Protein AF-A0AAD9CVK7-F1 (afdb_monomer_lite)

InterPro domains:
  IPR013252 Kinetochore-Ndc80 subunit Spc24 [PF08286] (128-248)
  IPR013252 Kinetochore-Ndc80 subunit Spc24 [PTHR22142] (43-250)

pLDDT: mean 79.33, std 17.96, range [40.06, 98.12]

Secondary structure (DSSP, 8-state):
-------------------------------------------HHHHHHHHHHHHHHTTT--HHHHHHHHHHHHHHHHHHHHHHHHHHHHHHHHHHHHHHHHHHHHHHHSPPTTSPPHHHHHHHHHHHHHHHHHHHHHHHHHHHHHHHHHHHHHHHHHHHHHHHHS-TTSS-GGGHHHHHHHHHHHTTEEEE--SSTTS--EEEEE------HHHHT-TT------EEEEE--TTS-HHHHHHHHHHHHH-

Foldseek 3Di:
DDDDDDPPPDPPPPPPPPPPPPPPVPVPDPPPPPPPVPPPVQDPVNVVVVVVVCVVCVVVDDVVVVVVVVVVVVVVVVVVVVVVVVVVVVVVVVVVVVVVVVVVVVVVPPDPPPDDDPVVVVVVVVVVVVVVVVVVVVVVVVVVVVVVVVVVVVVVVVVVVVVVPPPPDPDPVPVPVVVVVVVCVVLQWDWDPDPDPPAATKIWGFAPDDCDPVNVPDPPPPPPRPIDIDGPDPPDDPVVSVVVNVVVNHD

Organism: Papiliotrema laurentii (NCBI:txid5418)

Structure (mmCIF, N/CA/C/O backbone):
data_AF-A0AAD9CVK7-F1
#
_entry.id   AF-A0AAD9CVK7-F1
#
loop_
_atom_site.group_PDB
_atom_site.id
_atom_site.type_symbol
_atom_site.label_atom_id
_atom_site.label_alt_id
_atom_site.label_comp_id
_atom_site.label_asym_id
_atom_site.label_entity_id
_atom_site.label_seq_id
_atom_site.pdbx_PDB_ins_code
_atom_site.Cartn_x
_atom_site.Cartn_y
_atom_site.Cartn_z
_atom_site.occupancy
_atom_site.B_iso_or_equiv
_atom_site.auth_seq_id
_atom_site.auth_comp_id
_atom_site.auth_asym_id
_atom_site.auth_atom_id
_atom_site.pdbx_PDB_model_num
ATOM 1 N N . MET A 1 1 ? -22.674 9.650 -16.050 1.00 45.00 1 MET A N 1
ATOM 2 C CA . MET A 1 1 ? -22.488 9.737 -17.513 1.00 45.00 1 MET A CA 1
ATOM 3 C C . MET A 1 1 ? -21.371 10.732 -17.777 1.00 45.00 1 MET A C 1
ATOM 5 O O . MET A 1 1 ? -21.629 11.924 -17.775 1.00 45.00 1 MET A O 1
ATOM 9 N N . ALA A 1 2 ? -20.130 10.260 -17.883 1.00 48.03 2 ALA A N 1
ATOM 10 C CA . ALA A 1 2 ? -18.973 11.098 -18.189 1.00 48.03 2 ALA A CA 1
ATOM 11 C C . ALA A 1 2 ? -18.247 10.449 -19.368 1.00 48.03 2 ALA A C 1
ATOM 13 O O . ALA A 1 2 ? -17.724 9.343 -19.255 1.00 48.03 2 ALA A O 1
ATOM 14 N N . THR A 1 3 ? -18.326 11.099 -20.522 1.00 54.09 3 THR A N 1
ATOM 15 C CA . THR A 1 3 ? -17.682 10.707 -21.775 1.00 54.09 3 THR A CA 1
ATOM 16 C C . THR A 1 3 ? -16.172 10.899 -21.650 1.00 54.09 3 THR A C 1
ATOM 18 O O . THR A 1 3 ? -15.689 12.030 -21.644 1.00 54.09 3 THR A O 1
ATOM 21 N N . MET A 1 4 ? -15.433 9.793 -21.529 1.00 50.16 4 MET A N 1
ATOM 22 C CA . MET A 1 4 ? -13.974 9.771 -21.649 1.00 50.16 4 MET A CA 1
ATOM 23 C C . MET A 1 4 ? -13.581 10.037 -23.105 1.00 50.16 4 MET A C 1
ATOM 25 O O . MET A 1 4 ? -13.854 9.232 -23.993 1.00 50.16 4 MET A O 1
ATOM 29 N N . TYR A 1 5 ? -12.938 11.179 -23.331 1.00 53.50 5 TYR A N 1
ATOM 30 C CA . TYR A 1 5 ? -12.227 11.501 -24.563 1.00 53.50 5 TYR A CA 1
ATOM 31 C C . TYR A 1 5 ? -10.962 10.634 -24.631 1.00 53.50 5 TYR A C 1
ATOM 33 O O . TYR A 1 5 ? -10.026 10.836 -23.859 1.00 53.50 5 TYR A O 1
ATOM 41 N N . ALA A 1 6 ? -10.940 9.654 -25.531 1.00 56.03 6 ALA A N 1
ATOM 42 C CA . ALA A 1 6 ? -9.717 8.949 -25.892 1.00 56.03 6 ALA A CA 1
ATOM 43 C C . ALA A 1 6 ? -8.937 9.808 -26.905 1.00 56.03 6 ALA A C 1
ATOM 45 O O . ALA A 1 6 ? -9.512 10.183 -27.931 1.00 56.03 6 ALA A O 1
ATOM 46 N N . PRO A 1 7 ? -7.655 10.137 -26.668 1.00 56.41 7 PRO A N 1
ATOM 47 C CA . PRO A 1 7 ? -6.835 10.774 -27.685 1.00 56.41 7 PRO A CA 1
ATOM 48 C C . PRO A 1 7 ? -6.508 9.741 -28.770 1.00 56.41 7 PRO A C 1
ATOM 50 O O . PRO A 1 7 ? -5.771 8.783 -28.540 1.00 56.41 7 PRO A O 1
ATOM 53 N N . GLN A 1 8 ? -7.089 9.926 -29.956 1.00 47.81 8 GLN A N 1
ATOM 54 C CA . GLN A 1 8 ? -6.705 9.206 -31.166 1.00 47.81 8 GLN A CA 1
ATOM 55 C C . GLN A 1 8 ? -5.303 9.668 -31.580 1.00 47.81 8 GLN A C 1
ATOM 57 O O . GLN A 1 8 ? -5.145 10.678 -32.260 1.00 47.81 8 GLN A O 1
ATOM 62 N N . TYR A 1 9 ? -4.274 8.940 -31.152 1.00 49.72 9 TYR A N 1
ATOM 63 C CA . TYR A 1 9 ? -2.958 9.031 -31.773 1.00 49.72 9 TYR A CA 1
ATOM 64 C C . TYR A 1 9 ? -3.017 8.276 -33.098 1.00 49.72 9 TYR A C 1
ATOM 66 O O . TYR A 1 9 ? -2.923 7.050 -33.139 1.00 49.72 9 TYR A O 1
ATOM 74 N N . ALA A 1 10 ? -3.224 9.019 -34.182 1.00 48.72 10 ALA A N 1
ATOM 75 C CA . ALA A 1 10 ? -2.939 8.521 -35.514 1.00 48.72 10 ALA A CA 1
ATOM 76 C C . ALA A 1 10 ? -1.419 8.285 -35.614 1.00 48.72 10 ALA A C 1
ATOM 78 O O . ALA A 1 10 ? -0.650 9.209 -35.329 1.00 48.72 10 ALA A O 1
ATOM 79 N N . PRO A 1 11 ? -0.951 7.081 -35.980 1.00 54.91 11 PRO A N 1
ATOM 80 C CA . PRO A 1 11 ? 0.437 6.913 -36.362 1.00 54.91 11 PRO A CA 1
ATOM 81 C C . PRO A 1 11 ? 0.639 7.697 -37.659 1.00 54.91 11 PRO A C 1
ATOM 83 O O . PRO A 1 11 ? 0.031 7.379 -38.680 1.00 54.91 11 PRO A O 1
ATOM 86 N N . ASN A 1 12 ? 1.475 8.735 -37.615 1.00 50.62 12 ASN A N 1
ATOM 87 C CA . ASN A 1 12 ? 2.047 9.301 -38.828 1.00 50.62 12 ASN A CA 1
ATOM 88 C C . ASN A 1 12 ? 2.867 8.182 -39.478 1.00 50.62 12 ASN A C 1
ATOM 90 O O . ASN A 1 12 ? 4.011 7.944 -39.090 1.00 50.62 12 ASN A O 1
ATOM 94 N N . LEU A 1 13 ? 2.258 7.460 -40.423 1.00 46.66 13 LEU A N 1
ATOM 95 C CA . LEU A 1 13 ? 3.005 6.744 -41.441 1.00 46.66 13 LEU A CA 1
ATOM 96 C C . LEU A 1 13 ? 3.791 7.817 -42.189 1.00 46.66 13 LEU A C 1
ATOM 98 O O . LEU A 1 13 ? 3.250 8.528 -43.031 1.00 46.66 13 LEU A O 1
ATOM 102 N N . ILE A 1 14 ? 5.054 7.983 -41.807 1.00 47.69 14 ILE A N 1
ATOM 103 C CA . ILE A 1 14 ? 6.037 8.598 -42.682 1.00 47.69 14 ILE A CA 1
ATOM 104 C C . ILE A 1 14 ? 6.178 7.597 -43.819 1.00 47.69 14 ILE A C 1
ATOM 106 O O . ILE A 1 14 ? 6.790 6.540 -43.668 1.00 47.69 14 ILE A O 1
ATOM 110 N N . ASP A 1 15 ? 5.483 7.900 -44.904 1.00 48.59 15 ASP A N 1
ATOM 111 C CA . ASP A 1 15 ? 5.631 7.240 -46.181 1.00 48.59 15 ASP A CA 1
ATOM 112 C C . ASP A 1 15 ? 7.066 7.487 -46.657 1.00 48.59 15 ASP A C 1
ATOM 114 O O . ASP A 1 15 ? 7.396 8.550 -47.176 1.00 48.59 15 ASP A O 1
ATOM 118 N N . THR A 1 16 ? 7.963 6.542 -46.374 1.00 52.16 16 THR A N 1
ATOM 119 C CA . THR A 1 16 ? 9.336 6.552 -46.889 1.00 52.16 16 THR A CA 1
ATOM 120 C C . THR A 1 16 ? 9.403 5.919 -48.276 1.00 52.16 16 THR A C 1
ATOM 122 O O . THR A 1 16 ? 10.437 5.360 -48.640 1.00 52.16 16 THR A O 1
ATOM 125 N N . SER A 1 17 ? 8.335 6.003 -49.076 1.00 43.03 17 SER A N 1
ATOM 126 C CA . SER A 1 17 ? 8.455 5.899 -50.527 1.00 43.03 17 SER A CA 1
ATOM 127 C C . SER A 1 17 ? 8.973 7.224 -51.102 1.00 43.03 17 SER A C 1
ATOM 129 O O . SER A 1 17 ? 8.386 7.798 -52.015 1.00 43.03 17 SER A O 1
ATOM 131 N N .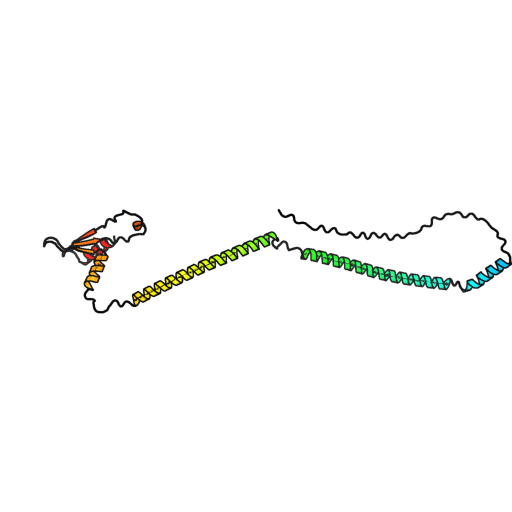 GLU A 1 18 ? 10.113 7.711 -50.601 1.00 48.09 18 GLU A N 1
ATOM 132 C CA . GLU A 1 18 ? 11.005 8.490 -51.459 1.00 48.09 18 GLU A CA 1
ATOM 133 C C . GLU A 1 18 ? 11.659 7.485 -52.403 1.00 48.09 18 GLU A C 1
ATOM 135 O O . GLU A 1 18 ? 12.745 6.946 -52.198 1.00 48.09 18 GLU A O 1
ATOM 140 N N . GLU A 1 19 ? 10.842 7.151 -53.396 1.00 48.00 19 GLU A N 1
ATOM 141 C CA . GLU A 1 19 ? 11.184 6.759 -54.742 1.00 48.00 19 GLU A CA 1
ATOM 142 C C . GLU A 1 19 ? 12.566 7.317 -55.097 1.00 48.00 19 GLU A C 1
ATOM 144 O O . GLU A 1 19 ? 12.730 8.490 -55.438 1.00 48.00 19 GLU A O 1
ATOM 149 N N . TYR A 1 20 ? 13.586 6.459 -54.992 1.00 47.53 20 TYR A N 1
ATOM 150 C CA . TYR A 1 20 ? 14.844 6.648 -55.697 1.00 47.53 20 TYR A CA 1
ATOM 151 C C . TYR A 1 20 ? 14.513 6.599 -57.186 1.00 47.53 20 TYR A C 1
ATOM 153 O O . TYR A 1 20 ? 14.648 5.570 -57.847 1.00 47.53 20 TYR A O 1
ATOM 161 N N . GLY A 1 21 ? 14.040 7.730 -57.698 1.00 40.06 21 GLY A N 1
ATOM 162 C CA . GLY A 1 21 ? 13.952 8.026 -59.107 1.00 40.06 21 GLY A CA 1
ATOM 163 C C . GLY A 1 21 ? 15.368 8.089 -59.650 1.00 40.06 21 GLY A C 1
ATOM 164 O O . GLY A 1 21 ? 15.922 9.166 -59.856 1.00 40.06 21 GLY A O 1
ATOM 165 N N . TYR A 1 22 ? 15.950 6.920 -59.910 1.00 44.97 22 TYR A N 1
ATOM 166 C CA . TYR A 1 22 ? 16.843 6.770 -61.040 1.00 44.97 22 TYR A CA 1
ATOM 167 C C . TYR A 1 22 ? 16.016 7.154 -62.266 1.00 44.97 22 TYR A C 1
ATOM 169 O O . TYR A 1 22 ? 15.360 6.321 -62.889 1.00 44.97 22 TYR A O 1
ATOM 177 N N . LYS A 1 23 ? 16.033 8.446 -62.606 1.00 42.34 23 LYS A N 1
ATOM 178 C CA . LYS A 1 23 ? 15.859 8.866 -63.988 1.00 42.34 23 LYS A CA 1
ATOM 179 C C . LYS A 1 23 ? 17.050 8.290 -64.740 1.00 42.34 23 LYS A C 1
ATOM 181 O O . LYS A 1 23 ? 18.087 8.924 -64.888 1.00 42.34 23 LYS A O 1
ATOM 186 N N . ALA A 1 24 ? 16.921 7.029 -65.136 1.00 45.91 24 ALA A N 1
ATOM 187 C CA . ALA A 1 24 ? 17.544 6.588 -66.357 1.00 45.91 24 ALA A CA 1
ATOM 188 C C . ALA A 1 24 ? 16.869 7.427 -67.440 1.00 45.91 24 ALA A C 1
ATOM 190 O O . ALA A 1 24 ? 15.768 7.105 -67.884 1.00 45.91 24 ALA A O 1
ATOM 191 N N . ASP A 1 25 ? 17.487 8.555 -67.783 1.00 43.78 25 ASP A N 1
ATOM 192 C CA . ASP A 1 25 ? 17.221 9.212 -69.049 1.00 43.78 25 ASP A CA 1
ATOM 193 C C . ASP A 1 25 ? 17.662 8.206 -70.120 1.00 43.78 25 ASP A C 1
ATOM 195 O O . ASP A 1 25 ? 18.809 8.171 -70.565 1.00 43.78 25 ASP A O 1
ATOM 199 N N . ILE A 1 26 ? 16.747 7.296 -70.457 1.00 47.03 26 ILE A N 1
ATOM 200 C CA . ILE A 1 26 ? 16.765 6.563 -71.709 1.00 47.03 26 ILE A CA 1
ATOM 201 C C . ILE A 1 26 ? 16.530 7.652 -72.744 1.00 47.03 26 ILE A C 1
ATOM 203 O O . ILE A 1 26 ? 15.399 8.050 -73.012 1.00 47.03 26 ILE A O 1
ATOM 207 N N . VAL A 1 27 ? 17.631 8.207 -73.239 1.00 45.62 27 VAL A N 1
ATOM 208 C CA . VAL A 1 27 ? 17.635 9.002 -74.456 1.00 45.62 27 VAL A CA 1
ATOM 209 C C . VAL A 1 27 ? 17.212 8.033 -75.554 1.00 45.62 27 VAL A C 1
ATOM 211 O O . VAL A 1 27 ? 18.012 7.226 -76.025 1.00 45.62 27 VAL A O 1
ATOM 214 N N . GLU A 1 28 ? 15.916 8.039 -75.871 1.00 48.38 28 GLU A N 1
ATOM 215 C CA . GLU A 1 28 ? 15.400 7.458 -77.102 1.00 48.38 28 GLU A CA 1
ATOM 216 C C . GLU A 1 28 ? 16.192 8.086 -78.246 1.00 48.38 28 GLU A C 1
ATOM 218 O O . GLU A 1 28 ? 16.224 9.305 -78.421 1.00 48.38 28 GLU A O 1
ATOM 223 N N . GLY A 1 29 ? 16.935 7.229 -78.942 1.00 52.28 29 GLY A N 1
ATOM 224 C CA . GLY A 1 29 ? 17.676 7.599 -80.126 1.00 52.28 29 GLY A CA 1
ATOM 225 C C . GLY A 1 29 ? 16.703 8.028 -81.209 1.00 52.28 29 GLY A C 1
ATOM 226 O O . GLY A 1 29 ? 16.015 7.194 -81.795 1.00 52.28 29 GLY A O 1
ATOM 227 N N . ASP A 1 30 ? 16.705 9.322 -81.499 1.00 44.97 30 ASP A N 1
ATOM 228 C CA . ASP A 1 30 ? 16.337 9.820 -82.813 1.00 44.97 30 ASP A CA 1
ATOM 229 C C . ASP A 1 30 ? 17.487 9.466 -83.769 1.00 44.97 30 ASP A C 1
ATOM 231 O O . ASP A 1 30 ? 18.444 10.220 -83.962 1.00 44.97 30 ASP A O 1
ATOM 235 N N . ASP A 1 31 ? 17.402 8.260 -84.334 1.00 49.62 31 ASP A N 1
ATOM 236 C CA . ASP A 1 31 ? 18.157 7.831 -85.508 1.00 49.62 31 ASP A CA 1
ATOM 237 C C . ASP A 1 31 ? 17.699 8.645 -86.734 1.00 49.62 31 ASP A C 1
ATOM 239 O O . ASP A 1 31 ? 16.990 8.161 -87.615 1.00 49.62 31 ASP A O 1
ATOM 243 N N . GLU A 1 32 ? 18.135 9.900 -86.817 1.00 50.94 32 GLU A N 1
ATOM 244 C CA . GLU A 1 32 ? 18.194 10.654 -88.070 1.00 50.94 32 GLU A CA 1
ATOM 245 C C . GLU A 1 32 ? 19.652 11.012 -88.383 1.00 50.94 32 GLU A C 1
ATOM 247 O O . GLU A 1 32 ? 20.085 12.163 -88.336 1.00 50.94 32 GLU A O 1
ATOM 252 N N . TYR A 1 33 ? 20.430 9.996 -88.771 1.00 49.16 33 TYR A N 1
ATOM 253 C CA . TYR A 1 33 ? 21.651 10.197 -89.553 1.00 49.16 33 TYR A CA 1
ATOM 254 C C . TYR A 1 33 ? 21.276 10.589 -90.987 1.00 49.16 33 TYR A C 1
ATOM 256 O O . TYR A 1 33 ? 21.351 9.797 -91.925 1.00 49.16 33 TYR A O 1
ATOM 264 N N . LEU A 1 34 ? 20.870 11.845 -91.170 1.00 51.69 34 LEU A N 1
ATOM 265 C CA . LEU A 1 34 ? 20.982 12.502 -92.465 1.00 51.69 34 LEU A CA 1
ATOM 266 C C . LEU A 1 34 ? 22.424 12.995 -92.602 1.00 51.69 34 LEU A C 1
ATOM 268 O O . LEU A 1 34 ? 22.772 14.088 -92.154 1.00 51.69 34 LEU A O 1
ATOM 272 N N . GLU A 1 35 ? 23.261 12.162 -93.225 1.00 53.53 35 GLU A N 1
ATOM 273 C CA . GLU A 1 35 ? 24.558 12.546 -93.785 1.00 53.53 35 GLU A CA 1
ATOM 274 C C . GLU A 1 35 ? 24.356 13.678 -94.804 1.00 53.53 35 GLU A C 1
ATOM 276 O O . GLU A 1 35 ? 24.236 13.480 -96.012 1.00 53.53 35 GLU A O 1
ATOM 281 N N . ALA A 1 36 ? 24.310 14.912 -94.311 1.00 51.44 36 ALA A N 1
ATOM 282 C CA . ALA A 1 36 ? 24.661 16.065 -95.109 1.00 51.44 36 ALA A CA 1
ATOM 283 C C . ALA A 1 36 ? 26.187 16.074 -95.200 1.00 51.44 36 ALA A C 1
ATOM 285 O O . ALA A 1 36 ? 26.858 16.653 -94.343 1.00 51.44 36 ALA A O 1
ATOM 286 N N . ASP A 1 37 ? 26.717 15.414 -96.231 1.00 50.00 37 ASP A N 1
ATOM 287 C CA . ASP A 1 37 ? 28.111 15.515 -96.658 1.00 50.00 37 ASP A CA 1
ATOM 288 C C . ASP A 1 37 ? 28.395 16.966 -97.084 1.00 50.00 37 ASP A C 1
ATOM 290 O O . ASP A 1 37 ? 28.367 17.357 -98.252 1.00 50.00 37 ASP A O 1
ATOM 294 N N . ARG A 1 38 ? 28.556 17.834 -96.082 1.00 49.59 38 ARG A N 1
ATOM 295 C CA . ARG A 1 38 ? 29.119 19.165 -96.239 1.00 49.59 38 ARG A CA 1
ATOM 296 C C . ARG A 1 38 ? 30.618 18.963 -96.312 1.00 49.59 38 ARG A C 1
ATOM 298 O O . ARG A 1 38 ? 31.317 19.106 -95.311 1.00 49.59 38 ARG A O 1
ATOM 305 N N . THR A 1 39 ? 31.111 18.699 -97.515 1.00 52.78 39 THR A N 1
ATOM 306 C CA . THR A 1 39 ? 32.512 18.927 -97.854 1.00 52.78 39 THR A CA 1
ATOM 307 C C . THR A 1 39 ? 32.769 20.432 -97.777 1.00 52.78 39 THR A C 1
ATOM 309 O O . THR A 1 39 ? 32.751 21.156 -98.772 1.00 52.78 39 THR A O 1
ATOM 312 N N . VAL A 1 40 ? 32.933 20.941 -96.558 1.00 56.34 40 VAL A N 1
ATOM 313 C CA . VAL A 1 40 ? 33.575 22.226 -96.329 1.00 56.34 40 VAL A CA 1
ATOM 314 C C . VAL A 1 40 ? 34.990 22.026 -96.845 1.00 56.34 40 VAL A C 1
ATOM 316 O O . VAL A 1 40 ? 35.745 21.234 -96.283 1.00 56.34 40 VAL A O 1
ATOM 319 N N . GLU A 1 41 ? 35.337 22.683 -97.949 1.00 56.72 41 GLU A N 1
ATOM 320 C CA . GLU A 1 41 ? 36.722 22.799 -98.399 1.00 56.72 41 GLU A CA 1
ATOM 321 C C . GLU A 1 41 ? 37.475 23.623 -97.350 1.00 56.72 41 GLU A C 1
ATOM 323 O O . GLU A 1 41 ? 37.634 24.838 -97.447 1.00 56.72 41 GLU A O 1
ATOM 328 N N . VAL A 1 42 ? 37.853 22.956 -96.263 1.00 61.12 42 VAL A N 1
ATOM 329 C CA . VAL A 1 42 ? 38.699 23.502 -95.212 1.00 61.12 42 VAL A CA 1
ATOM 330 C C . VAL A 1 42 ? 40.013 23.865 -95.889 1.00 61.12 42 VAL A C 1
ATOM 332 O O . VAL A 1 42 ? 40.653 23.016 -96.519 1.00 61.12 42 VAL A O 1
ATOM 335 N N . SER A 1 43 ? 40.393 25.140 -95.808 1.00 75.31 43 SER A N 1
ATOM 336 C CA . SER A 1 43 ? 41.623 25.599 -96.444 1.00 75.31 43 SER A CA 1
ATOM 337 C C . SER A 1 43 ? 42.808 24.804 -95.890 1.00 75.31 43 SER A C 1
ATOM 339 O O . SER A 1 43 ? 42.815 24.389 -94.729 1.00 75.31 43 SER A O 1
ATOM 341 N N . GLU A 1 44 ? 43.833 24.574 -96.707 1.00 76.69 44 GLU A N 1
ATOM 342 C CA . GLU A 1 44 ? 45.017 23.814 -96.285 1.00 76.69 44 GLU A CA 1
ATOM 343 C C . GLU A 1 44 ? 45.649 24.403 -95.005 1.00 76.69 44 GLU A C 1
ATOM 345 O O . GLU A 1 44 ? 46.161 23.684 -94.149 1.00 76.69 44 GLU A O 1
ATOM 350 N N . GLU A 1 45 ? 45.531 25.719 -94.826 1.00 79.62 45 GLU A N 1
ATOM 351 C CA . GLU A 1 45 ? 45.933 26.438 -93.617 1.00 79.62 45 GLU A CA 1
ATOM 352 C C . GLU A 1 45 ? 45.088 26.077 -92.386 1.00 79.62 45 GLU A C 1
ATOM 354 O O . GLU A 1 45 ? 45.645 25.880 -91.306 1.00 79.62 45 GLU A O 1
ATOM 359 N N . GLN A 1 46 ? 43.768 25.930 -92.528 1.00 82.88 46 GLN A N 1
ATOM 360 C CA . GLN A 1 46 ? 42.887 25.491 -91.442 1.00 82.88 46 GLN A CA 1
ATOM 361 C C . GLN A 1 46 ? 43.148 24.029 -91.056 1.00 82.88 46 GLN A C 1
ATOM 363 O O . GLN A 1 46 ? 43.190 23.713 -89.867 1.00 82.88 46 GLN A O 1
ATOM 368 N N . TRP A 1 47 ? 43.413 23.146 -92.026 1.00 83.94 47 TRP A N 1
ATOM 369 C CA . TRP A 1 47 ? 43.826 21.765 -91.744 1.00 83.94 47 TRP A CA 1
ATOM 370 C C . TRP A 1 47 ? 45.163 21.702 -91.004 1.00 83.94 47 TRP A C 1
ATOM 372 O O . TRP A 1 47 ? 45.322 20.920 -90.064 1.00 83.94 47 TRP A O 1
ATOM 382 N N . ARG A 1 48 ? 46.126 22.552 -91.378 1.00 86.69 48 ARG A N 1
ATOM 383 C CA . ARG A 1 48 ? 47.418 22.668 -90.683 1.00 86.69 48 ARG A CA 1
ATOM 384 C C . ARG A 1 48 ? 47.258 23.223 -89.264 1.00 86.69 48 ARG A C 1
ATOM 386 O O . ARG A 1 48 ? 47.917 22.744 -88.346 1.00 86.69 48 ARG A O 1
ATOM 393 N N . ALA A 1 49 ? 46.363 24.189 -89.060 1.00 88.38 49 ALA A N 1
ATOM 394 C CA . ALA A 1 49 ? 46.053 24.714 -87.731 1.00 88.38 49 ALA A CA 1
ATOM 395 C C . ALA A 1 49 ? 45.378 23.655 -86.842 1.00 88.38 49 ALA A C 1
ATOM 397 O O . ALA A 1 49 ? 45.779 23.473 -85.695 1.00 88.38 49 ALA A O 1
ATOM 398 N N . MET A 1 50 ? 44.415 22.905 -87.385 1.00 87.31 50 MET A N 1
ATOM 399 C CA . MET A 1 50 ? 43.726 21.824 -86.675 1.00 87.31 50 MET A CA 1
ATOM 400 C C . MET A 1 50 ? 44.683 20.687 -86.305 1.00 87.31 50 MET A C 1
ATOM 402 O O . MET A 1 50 ? 44.702 20.230 -85.167 1.00 87.31 50 MET A O 1
ATOM 406 N N . THR A 1 51 ? 45.518 20.246 -87.247 1.00 87.94 51 THR A N 1
ATOM 407 C CA . THR A 1 51 ? 46.505 19.184 -86.991 1.00 87.94 51 THR A CA 1
ATOM 408 C C . THR A 1 51 ? 47.548 19.608 -85.965 1.00 87.94 51 THR A C 1
ATOM 410 O O . THR A 1 51 ? 47.937 18.785 -85.140 1.00 87.94 51 THR A O 1
ATOM 413 N N . LYS A 1 52 ? 47.94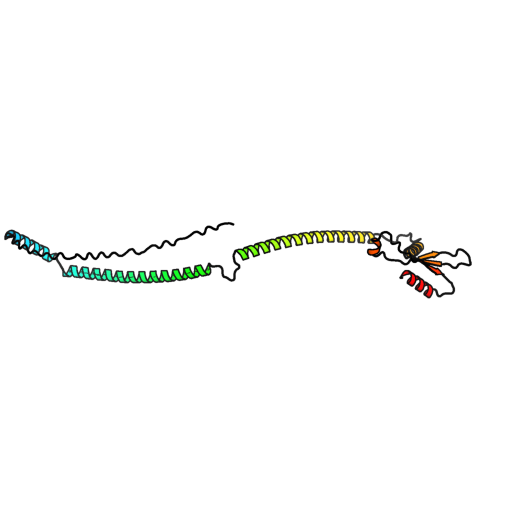4 20.888 -85.950 1.00 89.56 52 LYS A N 1
ATOM 414 C CA . LYS A 1 52 ? 48.794 21.444 -84.895 1.00 89.56 52 LYS A CA 1
ATOM 415 C C . LYS A 1 52 ? 48.112 21.393 -83.525 1.00 89.56 52 LYS A C 1
ATOM 417 O O . LYS A 1 52 ? 48.716 20.896 -82.587 1.00 89.56 52 LYS A O 1
ATOM 422 N N . ILE A 1 53 ? 46.849 21.812 -83.417 1.00 89.94 53 ILE A N 1
ATOM 423 C CA . ILE A 1 53 ? 46.086 21.727 -82.158 1.00 89.94 53 ILE A CA 1
ATOM 424 C C . ILE A 1 53 ? 45.968 20.270 -81.692 1.00 89.94 53 ILE A C 1
ATOM 426 O O . ILE A 1 53 ? 46.211 19.979 -80.528 1.00 89.94 53 ILE A O 1
ATOM 430 N N . LEU A 1 54 ? 45.653 19.334 -82.590 1.00 86.19 54 LEU A N 1
ATOM 431 C CA . LEU A 1 54 ? 45.580 17.908 -82.253 1.00 86.19 54 LEU A CA 1
ATOM 432 C C . LEU A 1 54 ? 46.931 17.355 -81.779 1.00 86.19 54 LEU A C 1
ATOM 434 O O . LEU A 1 54 ? 46.969 16.534 -80.865 1.00 86.19 54 LEU A O 1
ATOM 438 N N . GLN A 1 55 ? 48.040 17.804 -82.371 1.00 87.44 55 GLN A N 1
ATOM 439 C CA . GLN A 1 55 ? 49.384 17.448 -81.913 1.00 87.44 55 GLN A CA 1
ATOM 440 C C . GLN A 1 55 ? 49.727 18.074 -80.560 1.00 87.44 55 GLN A C 1
ATOM 442 O O . GLN A 1 55 ? 50.365 17.404 -79.755 1.00 87.44 55 GLN A O 1
ATOM 447 N N . ASP A 1 56 ? 49.282 19.303 -80.297 1.00 89.62 56 ASP A N 1
ATOM 448 C CA . ASP A 1 56 ? 49.502 20.004 -79.029 1.00 89.62 56 ASP A CA 1
ATOM 449 C C . ASP A 1 56 ? 48.656 19.396 -77.890 1.00 89.62 56 ASP A C 1
ATOM 451 O O . ASP A 1 56 ? 49.102 19.338 -76.747 1.00 89.62 56 ASP A O 1
ATOM 455 N N . VAL A 1 57 ? 47.457 18.886 -78.197 1.00 86.88 57 VAL A N 1
ATOM 456 C CA . VAL A 1 57 ? 46.534 18.269 -77.225 1.00 86.88 57 VAL A CA 1
ATOM 457 C C . VAL A 1 57 ? 46.855 16.789 -76.982 1.00 86.88 57 VAL A C 1
ATOM 459 O O . VAL A 1 57 ? 46.620 16.276 -75.889 1.00 86.88 57 VAL A O 1
ATOM 462 N N . ARG A 1 58 ? 47.448 16.077 -77.948 1.00 83.38 58 ARG A N 1
ATOM 463 C CA . ARG A 1 58 ? 47.753 14.639 -77.821 1.00 83.38 58 ARG A CA 1
ATOM 464 C C . ARG A 1 58 ? 48.582 14.261 -76.577 1.00 83.38 58 ARG A C 1
ATOM 466 O O . ARG A 1 58 ? 48.255 13.242 -75.987 1.00 83.38 58 ARG A O 1
ATOM 473 N N . PRO A 1 59 ? 49.618 15.010 -76.155 1.00 85.06 59 PRO A N 1
ATOM 474 C CA . PRO A 1 59 ? 50.374 14.711 -74.936 1.00 85.06 59 PRO A CA 1
ATOM 475 C C . PRO A 1 59 ? 49.607 15.020 -73.647 1.00 85.06 59 PRO A C 1
ATOM 477 O O . PRO A 1 59 ? 49.977 14.516 -72.596 1.00 85.06 59 PRO A O 1
ATOM 480 N N . THR A 1 60 ? 48.580 15.874 -73.721 1.00 81.88 60 THR A N 1
ATOM 481 C CA . THR A 1 60 ? 47.723 16.220 -72.573 1.00 81.88 60 THR A CA 1
ATOM 482 C C . THR A 1 60 ? 46.614 15.201 -72.346 1.00 81.88 60 THR A C 1
ATOM 484 O O . THR A 1 60 ? 46.104 15.089 -71.240 1.00 81.88 60 THR A O 1
ATOM 487 N N . LEU A 1 61 ? 46.260 14.440 -73.383 1.00 81.62 61 LEU A N 1
ATOM 488 C CA . LEU A 1 61 ? 45.364 13.301 -73.278 1.00 81.62 61 LEU A CA 1
ATOM 489 C C . LEU A 1 61 ? 46.220 12.073 -72.977 1.00 81.62 61 LEU A C 1
ATOM 491 O O . LEU A 1 61 ? 46.868 11.533 -73.874 1.00 81.62 61 LEU A O 1
ATOM 495 N N . LEU A 1 62 ? 46.225 11.646 -71.718 1.00 86.75 62 LEU A N 1
ATOM 496 C CA . LEU A 1 62 ? 46.877 10.422 -71.258 1.00 86.75 62 LEU A CA 1
ATOM 497 C C . LEU A 1 62 ? 45.789 9.416 -70.853 1.00 86.75 62 LEU A C 1
ATOM 499 O O . LEU A 1 62 ? 45.468 9.307 -69.673 1.00 86.75 62 LEU A O 1
ATOM 503 N N . PRO A 1 63 ? 45.189 8.677 -71.812 1.00 86.50 63 PRO A N 1
ATOM 504 C CA . PRO A 1 63 ? 44.062 7.788 -71.530 1.00 86.50 63 PRO A CA 1
ATOM 505 C C . PRO A 1 63 ? 44.393 6.726 -70.486 1.00 86.50 63 PRO A C 1
ATOM 507 O O . PRO A 1 63 ? 43.523 6.340 -69.718 1.00 86.50 63 PRO A O 1
ATOM 510 N N . ASP A 1 64 ? 45.645 6.271 -70.450 1.00 88.69 64 ASP A N 1
ATOM 511 C CA . ASP A 1 64 ? 46.094 5.248 -69.508 1.00 88.69 64 ASP A CA 1
ATOM 512 C C . ASP A 1 64 ? 46.124 5.767 -68.058 1.00 88.69 64 ASP A C 1
ATOM 514 O O . ASP A 1 64 ? 45.841 5.005 -67.136 1.00 88.69 64 ASP A O 1
ATOM 518 N N . GLU A 1 65 ? 46.433 7.054 -67.854 1.00 88.56 65 GLU A N 1
ATOM 519 C CA . GLU A 1 65 ? 46.410 7.704 -66.535 1.00 88.56 65 GLU A CA 1
ATOM 520 C C . GLU A 1 65 ? 44.965 7.933 -66.079 1.00 88.56 65 GLU A C 1
ATOM 522 O O . GLU A 1 65 ? 44.586 7.486 -65.000 1.00 88.56 65 GLU A O 1
ATOM 527 N N . GLU A 1 66 ? 44.122 8.488 -66.954 1.00 88.12 66 GLU A N 1
ATOM 528 C CA . GLU A 1 66 ? 42.693 8.717 -66.686 1.00 88.12 66 GLU A CA 1
ATOM 529 C C . GLU A 1 66 ? 41.929 7.406 -66.413 1.00 88.12 66 GLU A C 1
ATOM 531 O O . GLU A 1 66 ? 41.066 7.344 -65.537 1.00 88.12 66 GLU A O 1
ATOM 536 N N . LEU A 1 67 ? 42.255 6.322 -67.131 1.00 91.88 67 LEU A N 1
ATOM 537 C CA . LEU A 1 67 ? 41.701 4.988 -66.866 1.00 91.88 67 LEU A CA 1
ATOM 538 C C . LEU A 1 67 ? 42.166 4.438 -65.511 1.00 91.88 67 LEU A C 1
ATOM 540 O O . LEU A 1 67 ? 41.394 3.758 -64.832 1.00 91.88 67 LEU A O 1
ATOM 544 N N . GLY A 1 68 ? 43.407 4.728 -65.113 1.00 92.69 68 GLY A N 1
ATOM 545 C CA . GLY A 1 68 ? 43.943 4.372 -63.800 1.00 92.69 68 GLY A CA 1
ATOM 546 C C . GLY A 1 68 ? 43.227 5.107 -62.667 1.00 92.69 68 GLY A C 1
ATOM 547 O O . GLY A 1 68 ? 42.810 4.475 -61.694 1.00 92.69 68 GLY A O 1
ATOM 548 N N . ASP A 1 69 ? 43.012 6.411 -62.829 1.00 93.56 69 ASP A N 1
ATOM 549 C CA . ASP A 1 69 ? 42.282 7.243 -61.872 1.00 93.56 69 ASP A CA 1
ATOM 550 C C . ASP A 1 69 ? 40.812 6.827 -61.766 1.00 93.56 69 ASP A C 1
ATOM 552 O O . ASP A 1 69 ? 40.266 6.742 -60.662 1.00 93.56 69 ASP A O 1
ATOM 556 N N . LEU A 1 70 ? 40.178 6.478 -62.890 1.00 94.19 70 LEU A N 1
ATOM 557 C CA . LEU A 1 70 ? 38.807 5.970 -62.906 1.00 94.19 70 LEU A CA 1
ATOM 558 C C . LEU A 1 70 ? 38.693 4.612 -62.200 1.00 94.19 70 LEU A C 1
ATOM 560 O O . LEU A 1 70 ? 37.781 4.422 -61.396 1.00 94.19 70 LEU A O 1
ATOM 564 N N . ALA A 1 71 ? 39.639 3.696 -62.428 1.00 95.38 71 ALA A N 1
ATOM 565 C CA . ALA A 1 71 ? 39.684 2.417 -61.721 1.00 95.38 71 ALA A CA 1
ATOM 566 C C . ALA A 1 71 ? 39.926 2.599 -60.210 1.00 95.38 71 ALA A C 1
ATOM 568 O O . ALA A 1 71 ? 39.322 1.902 -59.391 1.00 95.38 71 ALA A O 1
ATOM 569 N N . ALA A 1 72 ? 40.773 3.556 -59.818 1.00 95.31 72 ALA A N 1
ATOM 570 C CA . ALA A 1 72 ? 41.001 3.896 -58.415 1.00 95.31 72 ALA A CA 1
ATOM 571 C C . ALA A 1 72 ? 39.748 4.504 -57.761 1.00 95.31 72 ALA A C 1
ATOM 573 O O . ALA A 1 72 ? 39.401 4.147 -56.632 1.00 95.31 72 ALA A O 1
ATOM 574 N N . ALA A 1 73 ? 39.036 5.379 -58.476 1.00 95.88 73 ALA A N 1
ATOM 575 C CA . ALA A 1 73 ? 37.775 5.950 -58.022 1.00 95.88 73 ALA A CA 1
ATOM 576 C C . ALA A 1 73 ? 36.686 4.876 -57.867 1.00 95.88 73 ALA A C 1
ATOM 578 O O . ALA A 1 73 ? 35.987 4.860 -56.853 1.00 95.88 73 ALA A O 1
ATOM 579 N N . GLU A 1 74 ? 36.572 3.943 -58.817 1.00 96.06 74 GLU A N 1
ATOM 580 C CA . GLU A 1 74 ? 35.636 2.816 -58.733 1.00 96.06 74 GLU A CA 1
ATOM 581 C C . GLU A 1 74 ? 35.940 1.928 -57.520 1.00 96.06 74 GLU A C 1
ATOM 583 O O . GLU A 1 74 ? 35.034 1.604 -56.748 1.00 96.06 74 GLU A O 1
ATOM 588 N N . ALA A 1 75 ? 37.215 1.601 -57.287 1.00 95.81 75 ALA A N 1
ATOM 589 C CA . ALA A 1 75 ? 37.630 0.826 -56.121 1.00 95.81 75 ALA A CA 1
ATOM 590 C C . ALA A 1 75 ? 37.273 1.531 -54.799 1.00 95.81 75 ALA A C 1
ATOM 592 O O . ALA A 1 75 ? 36.732 0.898 -53.890 1.00 95.81 75 ALA A O 1
ATOM 593 N N . ALA A 1 76 ? 37.507 2.845 -54.707 1.00 95.75 76 ALA A N 1
ATOM 594 C CA . ALA A 1 76 ? 37.163 3.637 -53.527 1.00 95.75 76 ALA A CA 1
ATOM 595 C C . ALA A 1 76 ? 35.642 3.706 -53.289 1.00 95.75 76 ALA A C 1
ATOM 597 O O . ALA A 1 76 ? 35.177 3.624 -52.149 1.00 95.75 76 ALA A O 1
ATOM 598 N N . VAL A 1 77 ? 34.843 3.820 -54.356 1.00 96.19 77 VAL A N 1
ATOM 599 C CA . VAL A 1 77 ? 33.375 3.777 -54.262 1.00 96.19 77 VAL A CA 1
ATOM 600 C C . VAL A 1 77 ? 32.908 2.399 -53.801 1.00 96.19 77 VAL A C 1
ATOM 602 O O . VAL A 1 77 ? 32.059 2.311 -52.913 1.00 96.19 77 VAL A O 1
ATOM 605 N N . GLN A 1 78 ? 33.483 1.327 -54.346 1.00 96.75 78 GLN A N 1
ATOM 606 C CA . GLN A 1 78 ? 33.120 -0.035 -53.975 1.00 96.75 78 GLN A CA 1
ATOM 607 C C . GLN A 1 78 ? 33.429 -0.326 -52.501 1.00 96.75 78 GLN A C 1
ATOM 609 O O . GLN A 1 78 ? 32.598 -0.914 -51.806 1.00 96.75 78 GLN A O 1
ATOM 614 N N . GLU A 1 79 ? 34.570 0.142 -51.993 1.00 96.94 79 GLU A N 1
ATOM 615 C CA . GLU A 1 79 ? 34.907 0.066 -50.567 1.00 96.94 79 GLU A CA 1
ATOM 616 C C . GLU A 1 79 ? 33.852 0.781 -49.706 1.00 96.94 79 GLU A C 1
ATOM 618 O O . GLU A 1 79 ? 33.334 0.214 -48.740 1.00 96.94 79 GLU A O 1
ATOM 623 N N . LYS A 1 80 ? 33.439 1.990 -50.104 1.00 96.81 80 LYS A N 1
ATOM 624 C CA . LYS A 1 80 ? 32.407 2.751 -49.384 1.00 96.81 80 LYS A CA 1
ATOM 625 C C . LYS A 1 80 ? 31.026 2.108 -49.436 1.00 96.81 80 LYS A C 1
ATOM 627 O O . LYS A 1 80 ? 30.281 2.204 -48.460 1.00 96.81 80 LYS A O 1
ATOM 632 N N . ILE A 1 81 ? 30.672 1.433 -50.528 1.00 96.94 81 ILE A N 1
ATOM 633 C CA . ILE A 1 81 ? 29.423 0.666 -50.619 1.00 96.94 81 ILE A CA 1
ATOM 634 C C . ILE A 1 81 ? 29.444 -0.498 -49.625 1.00 96.94 81 ILE A C 1
ATOM 636 O O . ILE A 1 81 ? 28.454 -0.721 -48.927 1.00 96.94 81 ILE A O 1
ATOM 640 N N . VAL A 1 82 ? 30.571 -1.207 -49.511 1.00 97.38 82 VAL A N 1
ATOM 641 C CA . VAL A 1 82 ? 30.726 -2.297 -48.537 1.00 97.38 82 VAL A CA 1
ATOM 642 C C . VAL A 1 82 ? 30.584 -1.770 -47.107 1.00 97.38 82 VAL A C 1
ATOM 644 O O . VAL A 1 82 ? 29.791 -2.317 -46.342 1.00 97.38 82 VAL A O 1
ATOM 647 N N . GLU A 1 83 ? 31.269 -0.677 -46.757 1.00 97.12 83 GLU A N 1
ATOM 648 C CA . GLU A 1 83 ? 31.130 -0.035 -45.440 1.00 97.12 83 GLU A CA 1
ATOM 649 C C . GLU A 1 83 ? 29.681 0.388 -45.157 1.00 97.12 83 GLU A C 1
ATOM 651 O O . GLU A 1 83 ? 29.143 0.121 -44.080 1.00 97.12 83 GLU A O 1
ATOM 656 N N . ARG A 1 84 ? 29.022 1.022 -46.135 1.00 97.38 84 ARG A N 1
ATOM 657 C CA . ARG A 1 84 ? 27.627 1.455 -46.015 1.00 97.38 84 ARG A CA 1
ATOM 658 C C . ARG A 1 84 ? 26.698 0.273 -45.755 1.00 97.38 84 ARG A C 1
ATOM 660 O O . ARG A 1 84 ? 25.814 0.391 -44.910 1.00 97.38 84 ARG A O 1
ATOM 667 N N . ASN A 1 85 ? 26.885 -0.841 -46.456 1.00 97.00 85 ASN A N 1
ATOM 668 C CA . ASN A 1 85 ? 26.053 -2.029 -46.276 1.00 97.00 85 ASN A CA 1
ATOM 669 C C . ASN A 1 85 ? 26.210 -2.610 -44.867 1.00 97.00 85 ASN A C 1
ATOM 671 O O . ASN A 1 85 ? 25.206 -2.891 -44.223 1.00 97.00 85 ASN A O 1
ATOM 675 N N . VAL A 1 86 ? 27.438 -2.672 -44.339 1.00 97.69 86 VAL A N 1
ATOM 676 C CA . VAL A 1 86 ? 27.688 -3.103 -42.951 1.00 97.69 86 VAL A CA 1
ATOM 677 C C . VAL A 1 86 ? 26.960 -2.205 -41.946 1.00 97.69 86 VAL A C 1
ATOM 679 O O . VAL A 1 86 ? 26.345 -2.701 -41.003 1.00 97.69 86 VAL A O 1
ATOM 682 N N . ILE A 1 87 ? 26.985 -0.884 -42.150 1.00 96.94 87 ILE A N 1
ATOM 683 C CA . ILE A 1 87 ? 26.277 0.063 -41.276 1.00 96.94 87 ILE A CA 1
ATOM 684 C C . ILE A 1 87 ? 24.760 -0.132 -41.373 1.00 96.94 87 ILE A C 1
ATOM 686 O O . ILE A 1 87 ? 24.079 -0.127 -40.350 1.00 96.94 87 ILE A O 1
ATOM 690 N N . ILE A 1 88 ? 24.219 -0.314 -42.581 1.00 97.94 88 ILE A N 1
ATOM 691 C CA . ILE A 1 88 ? 22.785 -0.557 -42.782 1.00 97.94 88 ILE A CA 1
ATOM 692 C C . ILE A 1 88 ? 22.358 -1.845 -42.076 1.00 97.94 88 ILE A C 1
ATOM 694 O O . ILE A 1 88 ? 21.347 -1.834 -41.375 1.00 97.94 88 ILE A O 1
ATOM 698 N N . ASP A 1 89 ? 23.128 -2.922 -42.212 1.00 97.69 89 ASP A N 1
ATOM 699 C CA . ASP A 1 89 ? 22.835 -4.201 -41.564 1.00 97.69 89 ASP A CA 1
ATOM 700 C C . ASP A 1 89 ? 22.844 -4.066 -40.036 1.00 97.69 89 ASP A C 1
ATOM 702 O O . ASP A 1 89 ? 21.923 -4.544 -39.367 1.00 97.69 89 ASP A O 1
ATOM 706 N N . GLN A 1 90 ? 23.824 -3.342 -39.484 1.00 97.62 90 GLN A N 1
ATOM 707 C CA . GLN A 1 90 ? 23.882 -3.052 -38.051 1.00 97.62 90 GLN A CA 1
ATOM 708 C C . GLN A 1 90 ? 22.661 -2.248 -37.586 1.00 97.62 90 GLN A C 1
ATOM 710 O O . GLN A 1 90 ? 22.017 -2.617 -36.608 1.00 97.62 90 GLN A O 1
ATOM 715 N N . LEU A 1 91 ? 22.293 -1.186 -38.309 1.00 97.69 91 LEU A N 1
ATOM 716 C CA . LEU A 1 91 ? 21.127 -0.363 -37.977 1.00 97.69 91 LEU A CA 1
ATOM 717 C C . LEU A 1 91 ? 19.819 -1.158 -38.055 1.00 97.69 91 LEU A C 1
ATOM 719 O O . LEU A 1 91 ? 18.923 -0.962 -37.234 1.00 97.69 91 LEU A O 1
ATOM 723 N N . GLN A 1 92 ? 19.692 -2.065 -39.025 1.00 98.12 92 GLN A N 1
ATOM 724 C CA . GLN A 1 92 ? 18.531 -2.946 -39.121 1.00 98.12 92 GLN A CA 1
ATOM 725 C C . GLN A 1 92 ? 18.449 -3.902 -37.930 1.00 98.12 92 GLN A C 1
ATOM 727 O O . GLN A 1 92 ? 17.351 -4.136 -37.416 1.00 98.12 92 GLN A O 1
ATOM 732 N N . GLU A 1 93 ? 19.576 -4.450 -37.477 1.00 97.88 93 GLU A N 1
ATOM 733 C CA . GLU A 1 93 ? 19.591 -5.320 -36.304 1.00 97.88 93 GLU A CA 1
ATOM 734 C C . GLU A 1 93 ? 19.283 -4.545 -35.017 1.00 97.88 93 GLU A C 1
ATOM 736 O O . GLU A 1 93 ? 18.438 -4.981 -34.231 1.00 97.88 93 GLU A O 1
ATOM 741 N N . ASP A 1 94 ? 19.846 -3.347 -34.857 1.00 97.50 94 ASP A N 1
ATOM 742 C CA . ASP A 1 94 ? 19.551 -2.457 -33.732 1.00 97.50 94 ASP A CA 1
ATOM 743 C C . ASP A 1 94 ? 18.054 -2.097 -33.690 1.00 97.50 94 ASP A C 1
ATOM 745 O O . ASP A 1 94 ? 17.414 -2.161 -32.636 1.00 97.50 94 ASP A O 1
ATOM 749 N N . LEU A 1 95 ? 17.445 -1.797 -34.845 1.00 97.88 95 LEU A N 1
ATOM 750 C CA . LEU A 1 95 ? 16.005 -1.540 -34.953 1.00 97.88 95 LEU A CA 1
ATOM 751 C C . LEU A 1 95 ? 15.169 -2.763 -34.560 1.00 97.88 95 LEU A C 1
ATOM 753 O O . LEU A 1 95 ? 14.169 -2.625 -33.844 1.00 97.88 95 LEU A O 1
ATOM 757 N N . ARG A 1 96 ? 15.562 -3.973 -34.978 1.00 97.94 96 ARG A N 1
ATOM 758 C CA . ARG A 1 96 ? 14.883 -5.215 -34.565 1.00 97.94 96 ARG A CA 1
ATOM 759 C C . ARG A 1 96 ? 15.003 -5.433 -33.061 1.00 97.94 96 ARG A C 1
ATOM 761 O O . ARG A 1 96 ? 14.015 -5.806 -32.423 1.00 97.94 96 ARG A O 1
ATOM 768 N N . GLN A 1 97 ? 16.175 -5.181 -32.484 1.00 97.50 97 GLN A N 1
ATOM 769 C CA . GLN A 1 97 ? 16.406 -5.306 -31.050 1.00 97.50 97 GLN A CA 1
ATOM 770 C C . GLN A 1 97 ? 15.555 -4.310 -30.254 1.00 97.50 97 GLN A C 1
ATOM 772 O O . GLN A 1 97 ? 14.841 -4.722 -29.335 1.00 97.50 97 GLN A O 1
ATOM 777 N N . LEU A 1 98 ? 15.560 -3.031 -30.634 1.00 97.00 98 LEU A N 1
ATOM 778 C CA . LEU A 1 98 ? 14.746 -1.991 -29.998 1.00 97.00 98 LEU A CA 1
ATOM 779 C C . LEU A 1 98 ? 13.251 -2.293 -30.109 1.00 97.00 98 LEU A C 1
ATOM 781 O O . LEU A 1 98 ? 12.516 -2.143 -29.134 1.00 97.00 98 LEU A O 1
ATOM 785 N N . THR A 1 99 ? 12.796 -2.800 -31.256 1.00 97.25 99 THR A N 1
ATOM 786 C CA . THR A 1 99 ? 11.392 -3.191 -31.451 1.00 97.25 99 THR A CA 1
ATOM 787 C C . THR A 1 99 ? 10.986 -4.320 -30.499 1.00 97.25 99 THR A C 1
ATOM 789 O O . THR A 1 99 ? 9.914 -4.267 -29.891 1.00 97.25 99 THR A O 1
ATOM 792 N N . ARG A 1 100 ? 11.850 -5.328 -30.308 1.00 96.62 100 ARG A N 1
ATOM 793 C CA . ARG A 1 100 ? 11.612 -6.412 -29.338 1.00 96.62 100 ARG A CA 1
ATOM 794 C C . ARG A 1 100 ? 11.584 -5.890 -27.902 1.00 96.62 100 ARG A C 1
ATOM 796 O O . ARG A 1 100 ? 10.685 -6.259 -27.151 1.00 96.62 100 ARG A O 1
ATOM 803 N N . GLN A 1 101 ? 12.526 -5.022 -27.531 1.00 96.62 101 GLN A N 1
ATOM 804 C CA . GLN A 1 101 ? 12.567 -4.406 -26.201 1.00 96.62 101 GLN A CA 1
ATOM 805 C C . GLN A 1 101 ? 11.323 -3.557 -25.934 1.00 96.62 101 GLN A C 1
ATOM 807 O O . GLN A 1 101 ? 10.730 -3.660 -24.864 1.00 96.62 101 GLN A O 1
ATOM 812 N N . HIS A 1 102 ? 10.875 -2.777 -26.918 1.00 95.31 102 HIS A N 1
ATOM 813 C CA . HIS A 1 102 ? 9.646 -2.002 -26.820 1.00 95.31 102 HIS A CA 1
ATOM 814 C C . HIS A 1 102 ? 8.424 -2.909 -26.628 1.00 95.31 102 HIS A C 1
ATOM 816 O O . HIS A 1 102 ? 7.619 -2.666 -25.734 1.00 95.31 102 HIS A O 1
ATOM 822 N N . ALA A 1 103 ? 8.302 -3.995 -27.397 1.00 93.94 103 ALA A N 1
ATOM 823 C CA . ALA A 1 103 ? 7.206 -4.951 -27.229 1.00 93.94 103 ALA A CA 1
ATOM 824 C C . ALA A 1 103 ? 7.199 -5.588 -25.826 1.00 93.94 103 ALA A C 1
ATOM 826 O O . ALA A 1 103 ? 6.142 -5.693 -25.202 1.00 93.94 103 ALA A O 1
ATOM 827 N N . GLN A 1 104 ? 8.372 -5.955 -25.303 1.00 93.44 104 GLN A N 1
ATOM 828 C CA . GLN A 1 104 ? 8.516 -6.464 -23.936 1.00 93.44 104 GLN A CA 1
ATOM 829 C C . GLN A 1 104 ? 8.148 -5.408 -22.890 1.00 93.44 104 GLN A C 1
ATOM 831 O O . GLN A 1 104 ? 7.428 -5.714 -21.945 1.00 93.44 104 GLN A O 1
ATOM 836 N N . ALA A 1 105 ? 8.589 -4.162 -23.069 1.00 91.38 105 ALA A N 1
ATOM 837 C CA . ALA A 1 105 ? 8.258 -3.060 -22.174 1.00 91.38 105 ALA A CA 1
ATOM 838 C C . ALA A 1 105 ? 6.755 -2.755 -22.179 1.00 91.38 105 ALA A C 1
ATOM 840 O O . ALA A 1 105 ? 6.177 -2.549 -21.119 1.00 91.38 105 ALA A O 1
ATOM 841 N N . VAL A 1 106 ? 6.097 -2.796 -23.342 1.00 89.44 106 VAL A N 1
ATOM 842 C CA . VAL A 1 106 ? 4.639 -2.644 -23.457 1.00 89.44 106 VAL A CA 1
ATOM 843 C C . VAL A 1 106 ? 3.919 -3.766 -22.713 1.00 89.44 106 VAL A C 1
ATOM 845 O O . VAL A 1 106 ? 2.982 -3.491 -21.969 1.00 89.44 106 VAL A O 1
ATOM 848 N N . GLN A 1 107 ? 4.363 -5.015 -22.862 1.00 86.56 107 GLN A N 1
ATOM 849 C CA . GLN A 1 107 ? 3.790 -6.144 -22.123 1.00 86.56 107 GLN A CA 1
ATOM 850 C C . GLN A 1 107 ? 4.035 -6.033 -20.612 1.00 86.56 107 GLN A C 1
ATOM 852 O O . GLN A 1 107 ? 3.138 -6.332 -19.832 1.00 86.56 107 GLN A O 1
ATOM 857 N N . ALA A 1 108 ? 5.211 -5.566 -20.191 1.00 83.31 108 ALA A N 1
ATOM 858 C CA . ALA A 1 108 ? 5.548 -5.376 -18.782 1.00 83.31 108 ALA A CA 1
ATOM 859 C C . ALA A 1 108 ? 4.833 -4.169 -18.145 1.00 83.31 108 ALA A C 1
ATOM 861 O O . ALA A 1 108 ? 4.543 -4.183 -16.952 1.00 83.31 108 ALA A O 1
ATOM 862 N N . ALA A 1 109 ? 4.548 -3.125 -18.928 1.00 82.75 109 ALA A N 1
ATOM 863 C CA . ALA A 1 109 ? 3.812 -1.942 -18.486 1.00 82.75 109 ALA A CA 1
ATOM 864 C C . ALA A 1 109 ? 2.302 -2.197 -18.364 1.00 82.75 109 ALA A C 1
ATOM 866 O O . ALA A 1 109 ? 1.601 -1.459 -17.667 1.00 82.75 109 ALA A O 1
ATOM 867 N N . GLN A 1 110 ? 1.785 -3.239 -19.019 1.00 82.50 110 GLN A N 1
ATOM 868 C CA . GLN A 1 110 ? 0.425 -3.699 -18.776 1.00 82.50 110 GLN A CA 1
ATOM 869 C C . GLN A 1 110 ? 0.341 -4.301 -17.373 1.00 82.50 110 GLN A C 1
ATOM 871 O O . GLN A 1 110 ? 1.165 -5.122 -16.972 1.00 82.50 110 GLN A O 1
ATOM 876 N N . ARG A 1 111 ? -0.674 -3.885 -16.605 1.00 71.25 111 ARG A N 1
ATOM 877 C CA . ARG A 1 111 ? -0.931 -4.484 -15.292 1.00 71.25 111 ARG A CA 1
ATOM 878 C C . ARG A 1 111 ? -1.130 -5.996 -15.469 1.00 71.25 111 ARG A C 1
ATOM 880 O O . ARG A 1 111 ? -1.929 -6.385 -16.323 1.00 71.25 111 ARG A O 1
ATOM 887 N N . PRO A 1 112 ? -0.454 -6.841 -14.671 1.00 78.81 112 PRO A N 1
ATOM 888 C CA . PRO A 1 112 ? -0.671 -8.278 -14.713 1.00 78.81 112 PRO A CA 1
ATOM 889 C C . PRO A 1 112 ? -2.154 -8.601 -14.492 1.00 78.81 112 PRO A C 1
ATOM 891 O O . PRO A 1 112 ? -2.785 -7.962 -13.647 1.00 78.81 112 PRO A O 1
ATOM 894 N N . PRO A 1 113 ? -2.711 -9.621 -15.165 1.00 70.38 113 PRO A N 1
ATOM 895 C CA . PRO A 1 113 ? -4.114 -10.013 -15.002 1.00 70.38 113 PRO A CA 1
ATOM 896 C C . PRO A 1 113 ? -4.428 -10.566 -13.601 1.00 70.38 113 PRO A C 1
ATOM 898 O O . PRO A 1 113 ? -5.588 -10.761 -13.257 1.00 70.38 113 PRO A O 1
ATOM 901 N N . THR A 1 114 ? -3.401 -10.834 -12.791 1.00 76.06 114 THR A N 1
ATOM 902 C CA . THR A 1 114 ? -3.522 -11.223 -11.381 1.00 76.06 114 THR A CA 1
ATOM 903 C C . THR A 1 114 ? -3.797 -10.044 -10.451 1.00 76.06 114 THR A C 1
ATOM 905 O O . THR A 1 114 ? -4.206 -10.262 -9.311 1.00 76.06 114 THR A O 1
ATOM 908 N N . HIS A 1 115 ? -3.572 -8.805 -10.900 1.00 73.31 115 HIS A N 1
ATOM 909 C CA . HIS A 1 115 ? -3.901 -7.618 -10.123 1.00 73.31 115 HIS A CA 1
ATOM 910 C C . HIS A 1 115 ? -5.336 -7.166 -10.411 1.00 73.31 115 HIS A C 1
ATOM 912 O O . HIS A 1 115 ? -5.758 -7.186 -11.568 1.00 73.31 115 HIS A O 1
ATOM 918 N N . PRO A 1 116 ? -6.079 -6.722 -9.378 1.00 79.62 116 PRO A N 1
ATOM 919 C CA . PRO A 1 116 ? -7.430 -6.218 -9.560 1.00 79.62 116 PRO A CA 1
ATOM 920 C C . PRO A 1 116 ? -7.436 -5.069 -10.569 1.00 79.62 116 PRO A C 1
ATOM 922 O O . PRO A 1 116 ? -6.513 -4.243 -10.624 1.00 79.62 116 PRO A O 1
ATOM 925 N N . SER A 1 117 ? -8.500 -5.011 -11.364 1.00 82.94 117 SER A N 1
ATOM 926 C CA . SER A 1 117 ? -8.754 -3.881 -12.253 1.00 82.94 117 SER A CA 1
ATOM 927 C C . SER A 1 117 ? -8.763 -2.572 -11.456 1.00 82.94 117 SER A C 1
ATOM 929 O O . SER A 1 117 ? -8.976 -2.563 -10.244 1.00 82.94 117 SER A O 1
ATOM 931 N N . LEU A 1 118 ? -8.542 -1.432 -12.120 1.00 82.31 118 LEU A N 1
ATOM 932 C CA . LEU A 1 118 ? -8.550 -0.129 -11.441 1.00 82.31 118 LEU A CA 1
ATOM 933 C C . LEU A 1 118 ? -9.848 0.089 -10.644 1.00 82.31 118 LEU A C 1
ATOM 935 O O . LEU A 1 118 ? -9.811 0.550 -9.510 1.00 82.31 118 LEU A O 1
ATOM 939 N N . GLN A 1 119 ? -10.980 -0.326 -11.211 1.00 86.81 119 GLN A N 1
ATOM 940 C CA . GLN A 1 119 ? -12.281 -0.216 -10.565 1.00 86.81 119 GLN A CA 1
ATOM 941 C C . GLN A 1 119 ? -12.414 -1.135 -9.342 1.00 86.81 119 GLN A C 1
ATOM 943 O O . GLN A 1 119 ? -12.961 -0.718 -8.322 1.00 86.81 119 GLN A O 1
ATOM 948 N N . GLU A 1 120 ? -11.911 -2.369 -9.422 1.00 87.69 120 GLU A N 1
ATOM 949 C CA . GLU A 1 120 ? -11.897 -3.299 -8.287 1.00 87.69 120 GLU A CA 1
ATOM 950 C C . GLU A 1 120 ? -10.957 -2.823 -7.181 1.00 87.69 120 GLU A C 1
ATOM 952 O O . GLU A 1 120 ? -11.314 -2.891 -6.008 1.00 87.69 120 GLU A O 1
ATOM 957 N N . HIS A 1 121 ? -9.787 -2.296 -7.542 1.00 88.25 121 HIS A N 1
ATOM 958 C CA . HIS A 1 121 ? -8.858 -1.682 -6.601 1.00 88.25 121 HIS A CA 1
ATOM 959 C C . HIS A 1 121 ? -9.516 -0.506 -5.871 1.00 88.25 121 HIS A C 1
ATOM 961 O O . HIS A 1 121 ? -9.519 -0.470 -4.644 1.00 88.25 121 HIS A O 1
ATOM 967 N N . ASP A 1 122 ? -10.145 0.419 -6.596 1.00 91.69 122 ASP A N 1
ATOM 968 C CA . ASP A 1 122 ? -10.810 1.575 -5.989 1.00 91.69 122 ASP A CA 1
ATOM 969 C C . ASP A 1 122 ? -11.987 1.156 -5.096 1.00 91.69 122 ASP A C 1
ATOM 971 O O . ASP A 1 122 ? -12.208 1.733 -4.029 1.00 91.69 122 ASP A O 1
ATOM 975 N N . ALA A 1 123 ? -12.729 0.115 -5.487 1.00 93.25 123 ALA A N 1
ATOM 976 C CA . ALA A 1 123 ? -13.773 -0.467 -4.649 1.00 93.25 123 ALA A CA 1
ATOM 977 C C . ALA A 1 123 ? -13.199 -1.096 -3.365 1.00 93.25 123 ALA A C 1
ATOM 979 O O . ALA A 1 123 ? -13.776 -0.929 -2.285 1.00 93.25 123 ALA A O 1
ATOM 980 N N . GLN A 1 124 ? -12.055 -1.781 -3.454 1.00 92.75 124 GLN A N 1
ATOM 981 C CA . GLN A 1 124 ? -11.354 -2.335 -2.293 1.00 92.75 124 GLN A CA 1
ATOM 982 C C . GLN A 1 124 ? -10.841 -1.232 -1.366 1.00 92.75 124 GLN A C 1
ATOM 984 O O . GLN A 1 124 ? -11.063 -1.322 -0.159 1.00 92.75 124 GLN A O 1
ATOM 989 N N . VAL A 1 125 ? -10.238 -0.170 -1.908 1.00 95.31 125 VAL A N 1
ATOM 990 C CA . VAL A 1 125 ? -9.772 0.988 -1.130 1.00 95.31 125 VAL A CA 1
ATOM 991 C C . VAL A 1 125 ? -10.933 1.619 -0.367 1.00 95.31 125 VAL A C 1
ATOM 993 O O . VAL A 1 125 ? -10.867 1.719 0.854 1.00 95.31 125 VAL A O 1
ATOM 996 N N . ARG A 1 126 ? -12.053 1.915 -1.037 1.00 96.12 126 ARG A N 1
ATOM 997 C CA . ARG A 1 126 ? -13.254 2.459 -0.374 1.00 96.12 126 ARG A CA 1
ATOM 998 C C . ARG A 1 126 ? -13.799 1.535 0.714 1.00 96.12 126 ARG A C 1
ATOM 1000 O O . ARG A 1 126 ? -14.264 1.990 1.757 1.00 96.12 126 ARG A O 1
ATOM 1007 N N . THR A 1 127 ? -13.743 0.223 0.485 1.00 96.50 127 THR A N 1
ATOM 1008 C CA . THR A 1 127 ? -14.163 -0.772 1.481 1.00 96.50 127 THR A CA 1
ATOM 1009 C C . THR A 1 127 ? -13.244 -0.750 2.702 1.00 96.50 127 THR A C 1
ATOM 1011 O O . THR A 1 127 ? -13.723 -0.837 3.832 1.00 96.50 127 THR A O 1
ATOM 1014 N N . LEU A 1 128 ? -11.931 -0.626 2.498 1.00 96.88 128 LEU A N 1
ATOM 1015 C CA . LEU A 1 128 ? -10.955 -0.523 3.581 1.00 96.88 128 LEU A CA 1
ATOM 1016 C C . LEU A 1 128 ? -11.101 0.789 4.356 1.00 96.88 128 LEU A C 1
ATOM 1018 O O . LEU A 1 128 ? -11.106 0.751 5.583 1.00 96.88 128 LEU A O 1
ATOM 1022 N N . GLU A 1 129 ? -11.313 1.914 3.676 1.00 97.75 129 GLU A N 1
ATOM 1023 C CA . GLU A 1 129 ? -11.586 3.214 4.306 1.00 97.75 129 GLU A CA 1
ATOM 1024 C C . GLU A 1 129 ? -12.855 3.163 5.169 1.00 97.75 129 GLU A C 1
ATOM 1026 O O . GLU A 1 129 ? -12.859 3.597 6.322 1.00 97.75 129 GLU A O 1
ATOM 1031 N N . SER A 1 130 ? -13.928 2.557 4.651 1.00 96.81 130 SER A N 1
ATOM 1032 C CA . SER A 1 130 ? -15.168 2.357 5.405 1.00 96.81 130 SER A CA 1
ATOM 1033 C C . SER A 1 130 ? -14.947 1.491 6.651 1.00 96.81 130 SER A C 1
ATOM 1035 O O . SER A 1 130 ? -15.411 1.841 7.740 1.00 96.81 130 SER A O 1
ATOM 1037 N N . LYS A 1 131 ? -14.183 0.397 6.523 1.00 97.31 131 LYS A N 1
ATOM 1038 C CA . LYS A 1 131 ? -13.807 -0.461 7.657 1.00 97.31 131 LYS A CA 1
ATOM 1039 C C . LYS A 1 131 ? -12.962 0.290 8.681 1.00 97.31 131 LYS A C 1
ATOM 1041 O O . LYS A 1 131 ? -13.225 0.162 9.871 1.00 97.31 131 LYS A O 1
ATOM 1046 N N . GLN A 1 132 ? -11.992 1.087 8.243 1.00 97.69 132 GLN A N 1
ATOM 1047 C CA . GLN A 1 132 ? -11.150 1.891 9.127 1.00 97.69 132 GLN A CA 1
ATOM 1048 C C . GLN A 1 132 ? -11.992 2.883 9.935 1.00 97.69 132 GLN A C 1
ATOM 1050 O O . GLN A 1 132 ? -11.854 2.955 11.155 1.00 97.69 132 GLN A O 1
ATOM 1055 N N . HIS A 1 133 ? -12.905 3.599 9.275 1.00 97.69 133 HIS A N 1
ATOM 1056 C CA . HIS A 1 133 ? -13.816 4.520 9.948 1.00 97.69 133 HIS A CA 1
ATOM 1057 C C . HIS A 1 133 ? -14.722 3.792 10.955 1.00 97.69 133 HIS A C 1
ATOM 1059 O O . HIS A 1 133 ? -14.901 4.249 12.084 1.00 97.69 133 HIS A O 1
ATOM 1065 N N . HIS A 1 134 ? -15.272 2.635 10.574 1.00 97.56 134 HIS A N 1
ATOM 1066 C CA . HIS A 1 134 ? -16.107 1.828 11.462 1.00 97.56 134 HIS A CA 1
ATOM 1067 C C . HIS A 1 134 ? -15.340 1.336 12.697 1.00 97.56 134 HIS A C 1
ATOM 1069 O O . HIS A 1 134 ? -15.832 1.482 13.814 1.00 97.56 134 HIS A O 1
ATOM 1075 N N . LEU A 1 135 ? -14.125 0.813 12.511 1.00 97.50 135 LEU A N 1
ATOM 1076 C CA . LEU A 1 135 ? -13.267 0.362 13.607 1.00 97.50 135 LEU A CA 1
ATOM 1077 C C . LEU A 1 135 ? -12.890 1.513 14.543 1.00 97.50 135 LEU A C 1
ATOM 1079 O O . LEU A 1 135 ? -12.955 1.345 15.756 1.00 97.50 135 LEU A O 1
ATOM 1083 N N . GLY A 1 136 ? -12.568 2.692 14.002 1.00 97.81 136 GLY A N 1
ATOM 1084 C CA . GLY A 1 136 ? -12.295 3.881 14.813 1.00 97.81 136 GLY A CA 1
ATOM 1085 C C . GLY A 1 136 ? -13.493 4.289 15.675 1.00 97.81 136 GLY A C 1
ATOM 1086 O O . GLY A 1 136 ? -13.334 4.591 16.856 1.00 97.81 136 GLY A O 1
ATOM 1087 N N . LYS A 1 137 ? -14.707 4.235 15.113 1.00 98.06 137 LYS A N 1
ATOM 1088 C CA . LYS A 1 137 ? -15.947 4.518 15.851 1.00 98.06 137 LYS A CA 1
ATOM 1089 C C . LYS A 1 137 ? -16.209 3.488 16.950 1.00 98.06 137 LYS A C 1
ATOM 1091 O O . LYS A 1 137 ? -16.481 3.882 18.079 1.00 98.06 137 LYS A O 1
ATOM 1096 N N . ALA A 1 138 ? -16.093 2.199 16.631 1.00 97.50 138 ALA A N 1
ATOM 1097 C CA . ALA A 1 138 ? -16.292 1.114 17.589 1.00 97.50 138 ALA A CA 1
ATOM 1098 C C . ALA A 1 138 ? -15.286 1.184 18.750 1.00 97.50 138 ALA A C 1
ATOM 1100 O O . ALA A 1 138 ? -15.675 1.030 19.903 1.00 97.50 138 ALA A O 1
ATOM 1101 N N . LEU A 1 139 ? -14.017 1.487 18.459 1.00 97.69 139 LEU A N 1
ATOM 1102 C CA . LEU A 1 139 ? -12.984 1.669 19.478 1.00 97.69 139 LEU A CA 1
ATOM 1103 C C . LEU A 1 139 ? -13.291 2.861 20.390 1.00 97.69 139 LEU A C 1
ATOM 1105 O O . LEU A 1 139 ? -13.160 2.761 21.603 1.00 97.69 139 LEU A O 1
ATOM 1109 N N . ASN A 1 140 ? -13.760 3.976 19.828 1.00 97.69 140 ASN A N 1
ATOM 1110 C CA . ASN A 1 140 ? -14.152 5.130 20.633 1.00 97.69 140 ASN A CA 1
ATOM 1111 C C . ASN A 1 140 ? -15.374 4.836 21.527 1.00 97.69 140 ASN A C 1
ATOM 1113 O O . ASN A 1 140 ? -15.411 5.248 22.683 1.00 97.69 140 ASN A O 1
ATOM 1117 N N . GLU A 1 141 ? -16.370 4.109 21.016 1.00 97.56 141 GLU A N 1
ATOM 1118 C CA . GLU A 1 141 ? -17.534 3.671 21.801 1.00 97.56 141 GLU A CA 1
ATOM 1119 C C . GLU A 1 141 ? -17.135 2.717 22.936 1.00 97.56 141 GLU A C 1
ATOM 1121 O O . GLU A 1 141 ? -17.638 2.840 24.056 1.00 97.56 141 GLU A O 1
ATOM 1126 N N . GLU A 1 142 ? -16.205 1.798 22.670 1.00 97.19 142 GLU A N 1
ATOM 1127 C CA . GLU A 1 142 ? -15.673 0.868 23.665 1.00 97.19 142 GLU A CA 1
ATOM 1128 C C . GLU A 1 142 ? -14.875 1.604 24.745 1.00 97.19 142 GLU A C 1
ATOM 1130 O O . GLU A 1 142 ? -15.152 1.405 25.927 1.00 97.19 142 GLU A O 1
ATOM 1135 N N . GLN A 1 143 ? -14.020 2.555 24.360 1.00 97.25 143 GLN A N 1
ATOM 1136 C CA . GLN A 1 143 ? -13.272 3.399 25.292 1.00 97.25 143 GLN A CA 1
ATOM 1137 C C . GLN A 1 143 ? -14.201 4.198 26.219 1.00 97.25 143 GLN A C 1
ATOM 1139 O O . GLN A 1 143 ? -13.996 4.228 27.432 1.00 97.25 143 GLN A O 1
ATOM 1144 N N . VAL A 1 144 ? -15.262 4.810 25.681 1.00 97.06 144 VAL A N 1
ATOM 1145 C CA . VAL A 1 144 ? -16.269 5.519 26.495 1.00 97.06 144 VAL A CA 1
ATOM 1146 C C . VAL A 1 144 ? -16.976 4.553 27.452 1.00 97.06 144 VAL A C 1
ATOM 1148 O O . VAL A 1 144 ? -17.196 4.875 28.624 1.00 97.06 144 VAL A O 1
ATOM 1151 N N . GLY A 1 145 ? -17.313 3.351 26.978 1.00 96.62 145 GLY A N 1
ATOM 1152 C CA . GLY A 1 145 ? -17.898 2.298 27.805 1.00 96.62 145 GLY A CA 1
ATOM 1153 C C . GLY A 1 145 ? -16.960 1.809 28.913 1.00 96.62 145 GLY A C 1
ATOM 1154 O O . GLY A 1 145 ? -17.422 1.541 30.023 1.00 96.62 145 GLY A O 1
ATOM 1155 N N . MET A 1 146 ? -15.660 1.708 28.639 1.00 96.94 146 MET A N 1
ATOM 1156 C CA . MET A 1 146 ? -14.624 1.359 29.610 1.00 96.94 146 MET A CA 1
ATOM 1157 C C . MET A 1 146 ? -14.529 2.428 30.696 1.00 96.94 146 MET A C 1
ATOM 1159 O O . MET A 1 146 ? -14.696 2.104 31.868 1.00 96.94 146 MET A O 1
ATOM 1163 N N . THR A 1 147 ? -14.396 3.703 30.320 1.00 96.81 147 THR A N 1
ATOM 1164 C CA . THR A 1 147 ? -14.328 4.820 31.275 1.00 96.81 147 THR A CA 1
ATOM 1165 C C . THR A 1 147 ? -15.564 4.888 32.174 1.00 96.81 147 THR A C 1
ATOM 1167 O O . THR A 1 147 ? -15.452 5.150 33.371 1.00 96.81 147 THR A O 1
ATOM 1170 N N . LYS A 1 148 ? -16.759 4.599 31.638 1.00 96.62 148 LYS A N 1
ATOM 1171 C CA . LYS A 1 148 ? -17.979 4.515 32.455 1.00 96.62 148 LYS A CA 1
ATOM 1172 C C . LYS A 1 148 ? -17.882 3.405 33.508 1.00 96.62 148 LYS A C 1
ATOM 1174 O O . LYS A 1 148 ? -18.178 3.653 34.675 1.00 96.62 148 LYS A O 1
ATOM 1179 N N . ARG A 1 149 ? -17.455 2.202 33.108 1.00 97.25 149 ARG A N 1
ATOM 1180 C CA . ARG A 1 149 ? -17.300 1.056 34.020 1.00 97.25 149 ARG A CA 1
ATOM 1181 C C . ARG A 1 149 ? -16.206 1.283 35.057 1.00 97.25 149 ARG A C 1
ATOM 1183 O O . ARG A 1 149 ? -16.384 0.906 36.207 1.00 97.25 149 ARG A O 1
ATOM 1190 N N . GLU A 1 150 ? -15.100 1.916 34.678 1.00 96.81 150 GLU A N 1
ATOM 1191 C CA . GLU A 1 150 ? -14.045 2.316 35.614 1.00 96.81 150 GLU A CA 1
ATOM 1192 C C . GLU A 1 150 ? -14.578 3.294 36.666 1.00 96.81 150 GLU A C 1
ATOM 1194 O O . GLU A 1 150 ? -14.315 3.116 37.855 1.00 96.81 150 GLU A O 1
ATOM 1199 N N . GLY A 1 151 ? -15.396 4.269 36.254 1.00 96.44 151 GLY A N 1
ATOM 1200 C CA . GLY A 1 151 ? -16.065 5.188 37.174 1.00 96.44 151 GLY A CA 1
ATOM 1201 C C . GLY A 1 151 ? -17.039 4.488 38.130 1.00 96.44 151 GLY A C 1
ATOM 1202 O O . GLY A 1 151 ? -17.050 4.787 39.322 1.00 96.44 151 GLY A O 1
ATOM 1203 N N . GLU A 1 152 ? -17.835 3.535 37.638 1.00 95.69 152 GLU A N 1
ATOM 1204 C CA . GLU A 1 152 ? -18.728 2.712 38.473 1.00 95.69 152 GLU A CA 1
ATOM 1205 C C . GLU A 1 152 ? -17.939 1.848 39.468 1.00 95.69 152 GLU A C 1
ATOM 1207 O O . GLU A 1 152 ? -18.277 1.795 40.649 1.00 95.69 152 GLU A O 1
ATOM 1212 N N . LEU A 1 153 ? -16.842 1.233 39.021 1.00 95.75 153 LEU A N 1
ATOM 1213 C CA . LEU A 1 153 ? -15.955 0.438 39.867 1.00 95.75 153 LEU A CA 1
ATOM 1214 C C . LEU A 1 153 ? -15.306 1.295 40.959 1.00 95.75 153 LEU A C 1
ATOM 1216 O O . LEU A 1 153 ? -15.206 0.855 42.103 1.00 95.75 153 LEU A O 1
ATOM 1220 N N . GLN A 1 154 ? -14.884 2.516 40.631 1.00 96.44 154 GLN A N 1
ATOM 1221 C CA . GLN A 1 154 ? -14.325 3.444 41.609 1.00 96.44 154 GLN A CA 1
ATOM 1222 C C . GLN A 1 154 ? -15.365 3.869 42.655 1.00 96.44 154 GLN A C 1
ATOM 1224 O O . GLN A 1 154 ? -15.030 3.940 43.835 1.00 96.44 154 GLN A O 1
ATOM 1229 N N . ARG A 1 155 ? -16.626 4.088 42.255 1.00 95.06 155 ARG A N 1
ATOM 1230 C CA . ARG A 1 155 ? -17.726 4.367 43.197 1.00 95.06 155 ARG A CA 1
ATOM 1231 C C . ARG A 1 155 ? -17.987 3.193 44.133 1.00 95.06 155 ARG A C 1
ATOM 1233 O O . ARG A 1 155 ? -17.971 3.387 45.339 1.00 95.06 155 ARG A O 1
ATOM 1240 N N . ALA A 1 156 ? -18.127 1.984 43.592 1.00 93.75 156 ALA A N 1
ATOM 1241 C CA . ALA A 1 156 ? -18.358 0.782 44.393 1.00 93.75 156 ALA A CA 1
ATOM 1242 C C . ALA A 1 156 ? -17.206 0.499 45.375 1.00 93.75 156 ALA A C 1
ATOM 1244 O O . ALA A 1 156 ? -17.433 0.026 46.485 1.00 93.75 156 ALA A O 1
ATOM 1245 N N . LYS A 1 157 ? -15.958 0.804 44.988 1.00 95.75 157 LYS A N 1
ATOM 1246 C CA . LYS A 1 157 ? -14.814 0.751 45.909 1.00 95.75 157 LYS A CA 1
ATOM 1247 C C . LYS A 1 157 ? -14.933 1.776 47.036 1.00 95.75 157 LYS A C 1
ATOM 1249 O O . LYS A 1 157 ? -14.698 1.405 48.177 1.00 95.75 157 LYS A O 1
ATOM 1254 N N . GLY A 1 158 ? -15.325 3.012 46.728 1.00 94.62 158 GLY A N 1
ATOM 1255 C CA . GLY A 1 158 ? -15.567 4.041 47.741 1.00 94.62 158 GLY A CA 1
ATOM 1256 C C . GLY A 1 158 ? -16.677 3.655 48.723 1.00 94.62 158 GLY A C 1
ATOM 1257 O O . GLY A 1 158 ? -16.474 3.744 49.924 1.00 94.62 158 GLY A O 1
ATOM 1258 N N . GLU A 1 159 ? -17.803 3.137 48.224 1.00 92.88 159 GLU A N 1
ATOM 1259 C CA . GLU A 1 159 ? -18.910 2.640 49.061 1.00 92.88 159 GLU A CA 1
ATOM 1260 C C . GLU A 1 159 ? -18.464 1.475 49.960 1.00 92.88 159 GLU A C 1
ATOM 1262 O O . GLU A 1 159 ? -18.820 1.411 51.133 1.00 92.88 159 GLU A O 1
ATOM 1267 N N . LYS A 1 160 ? -17.641 0.560 49.431 1.00 91.75 160 LYS A N 1
ATOM 1268 C CA . LYS A 1 160 ? -17.055 -0.534 50.215 1.00 91.75 160 LYS A CA 1
ATOM 1269 C C . LYS A 1 160 ? -16.160 -0.008 51.339 1.00 91.75 160 LYS A C 1
ATOM 1271 O O . LYS A 1 160 ? -16.265 -0.498 52.455 1.00 91.75 160 LYS A O 1
ATOM 1276 N N . GLU A 1 161 ? -15.285 0.951 51.043 1.00 91.62 161 GLU A N 1
ATOM 1277 C CA . GLU A 1 161 ? -14.400 1.572 52.037 1.00 91.62 161 GLU A CA 1
ATOM 1278 C C . GLU A 1 161 ? -15.194 2.339 53.106 1.00 91.62 161 GLU A C 1
ATOM 1280 O O . GLU A 1 161 ? -14.842 2.268 54.278 1.00 91.62 161 GLU A O 1
ATOM 1285 N N . GLU A 1 162 ? -16.285 3.014 52.729 1.00 89.88 162 GLU A N 1
ATOM 1286 C CA . GLU A 1 162 ? -17.195 3.698 53.659 1.00 89.88 162 GLU A CA 1
ATOM 1287 C C . GLU A 1 162 ? -17.860 2.711 54.627 1.00 89.88 162 GLU A C 1
ATOM 1289 O O . GLU A 1 162 ? -17.806 2.912 55.838 1.00 89.88 162 GLU A O 1
ATOM 1294 N N . VAL A 1 163 ? -18.397 1.600 54.111 1.00 84.94 163 VAL A N 1
ATOM 1295 C CA . VAL A 1 163 ? -18.984 0.530 54.937 1.00 84.94 163 VAL A CA 1
ATOM 1296 C C . VAL A 1 163 ? -17.930 -0.158 55.811 1.00 84.94 163 VAL A C 1
ATOM 1298 O O . VAL A 1 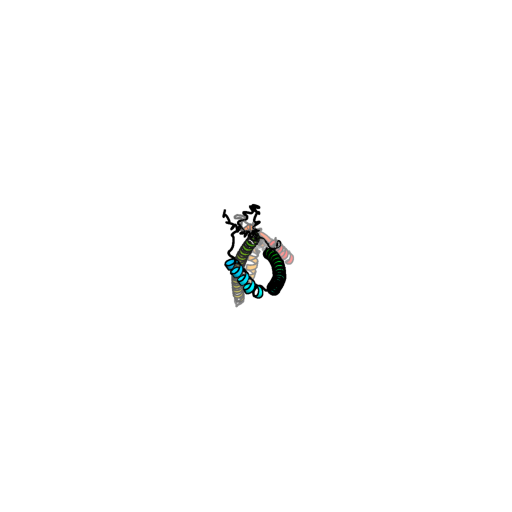163 ? -18.224 -0.540 56.939 1.00 84.94 163 VAL A O 1
ATOM 1301 N N . GLU A 1 164 ? -16.700 -0.334 55.318 1.00 83.19 164 GLU A N 1
ATOM 1302 C CA . GLU A 1 164 ? -15.601 -0.921 56.099 1.00 83.19 164 GLU A CA 1
ATOM 1303 C C . GLU A 1 164 ? -15.078 0.021 57.197 1.00 83.19 164 GLU A C 1
ATOM 1305 O O . GLU A 1 164 ? -14.566 -0.462 58.207 1.00 83.19 164 GLU A O 1
ATOM 1310 N N . ALA A 1 165 ? -15.198 1.340 57.020 1.00 82.25 165 ALA A N 1
ATOM 1311 C CA . ALA A 1 165 ? -14.826 2.341 58.021 1.00 82.25 165 ALA A CA 1
ATOM 1312 C C . ALA A 1 165 ? -15.889 2.530 59.118 1.00 82.25 165 ALA A C 1
ATOM 1314 O O . ALA A 1 165 ? -15.593 3.107 60.166 1.00 82.25 165 ALA A O 1
ATOM 1315 N N . GLU A 1 166 ? -17.116 2.063 58.894 1.00 74.44 166 GLU A N 1
ATOM 1316 C CA . GLU A 1 166 ? -18.186 2.108 59.882 1.00 74.44 166 GLU A CA 1
ATOM 1317 C C . GLU A 1 166 ? -17.950 1.014 60.946 1.00 74.44 166 GLU A C 1
ATOM 1319 O O . GLU A 1 166 ? -18.243 -0.167 60.748 1.00 74.44 166 GLU A O 1
ATOM 1324 N N . GLU A 1 167 ? -17.365 1.392 62.092 1.00 60.84 167 GLU A N 1
ATOM 1325 C CA . GLU A 1 167 ? -17.166 0.494 63.238 1.00 60.84 167 GLU A CA 1
ATOM 1326 C C . GLU A 1 167 ? -18.518 0.075 63.839 1.00 60.84 167 GLU A C 1
ATOM 1328 O O . GLU A 1 167 ? -19.097 0.728 64.709 1.00 60.84 167 GLU A O 1
ATOM 1333 N N . VAL A 1 168 ? -19.031 -1.071 63.393 1.00 58.53 168 VAL A N 1
ATOM 1334 C CA . VAL A 1 168 ? -20.164 -1.745 64.036 1.00 58.53 168 VAL A CA 1
ATOM 1335 C C . VAL A 1 168 ? -19.668 -2.388 65.333 1.00 58.53 168 VAL A C 1
ATOM 1337 O O . VAL A 1 168 ? -19.301 -3.565 65.347 1.00 58.53 168 VAL A O 1
ATOM 1340 N N . GLY A 1 169 ? -19.633 -1.634 66.434 1.00 55.44 169 GLY A N 1
ATOM 1341 C CA . GLY A 1 169 ? -19.218 -2.227 67.709 1.00 55.44 169 GLY A CA 1
ATOM 1342 C C . GLY A 1 169 ? -18.993 -1.336 68.924 1.00 55.44 169 GLY A C 1
ATOM 1343 O O . GLY A 1 169 ? -18.747 -1.911 69.982 1.00 55.44 169 GLY A O 1
ATOM 1344 N N . ASP A 1 170 ? -19.092 -0.008 68.835 1.00 48.88 170 ASP A N 1
ATOM 1345 C CA . ASP A 1 170 ? -18.791 0.834 70.000 1.00 48.88 170 ASP A CA 1
ATOM 1346 C C . ASP A 1 170 ? -19.963 0.899 71.007 1.00 48.88 170 ASP A C 1
ATOM 1348 O O . ASP A 1 170 ? -21.008 1.514 70.790 1.00 48.88 170 ASP A O 1
ATOM 1352 N N . ASP A 1 171 ? -19.758 0.173 72.110 1.00 51.66 171 ASP A N 1
ATOM 1353 C CA . ASP A 1 171 ? -20.280 0.305 73.480 1.00 51.66 171 ASP A CA 1
ATOM 1354 C C . ASP A 1 171 ? -21.795 0.312 73.790 1.00 51.66 171 ASP A C 1
ATOM 1356 O O . ASP A 1 171 ? -22.150 0.145 74.957 1.00 51.66 171 ASP A O 1
ATOM 1360 N N . ASP A 1 172 ? -22.705 0.345 72.810 1.00 52.50 172 ASP A N 1
ATOM 1361 C CA . ASP A 1 172 ? -24.166 0.349 73.059 1.00 52.50 172 ASP A CA 1
ATOM 1362 C C . ASP A 1 172 ? -24.905 -0.917 72.570 1.00 52.50 172 ASP A C 1
ATOM 1364 O O . ASP A 1 172 ? -26.079 -0.898 72.186 1.00 52.50 172 ASP A O 1
ATOM 1368 N N . TRP A 1 173 ? -24.269 -2.096 72.646 1.00 54.28 173 TRP A N 1
ATOM 1369 C CA . TRP A 1 173 ? -24.918 -3.380 72.307 1.00 54.28 173 TRP A CA 1
ATOM 1370 C C . TRP A 1 173 ? -25.930 -3.877 73.364 1.00 54.28 173 TRP A C 1
ATOM 1372 O O . TRP A 1 173 ? -26.167 -5.080 73.520 1.00 54.28 173 TRP A O 1
ATOM 1382 N N . VAL A 1 174 ? -26.588 -2.955 74.070 1.00 54.19 174 VAL A N 1
ATOM 1383 C CA . VAL A 1 174 ? -27.717 -3.230 74.973 1.00 54.19 174 VAL A CA 1
ATOM 1384 C C . VAL A 1 174 ? -28.869 -3.915 74.227 1.00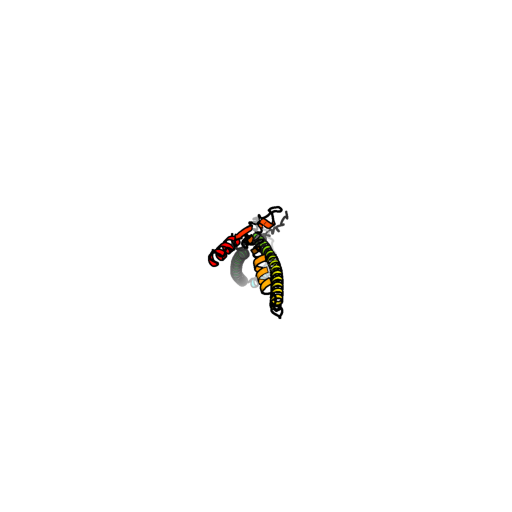 54.19 174 VAL A C 1
ATOM 1386 O O . VAL A 1 174 ? -29.664 -4.620 74.849 1.00 54.19 174 VAL A O 1
ATOM 1389 N N . ASP A 1 175 ? -28.906 -3.831 72.892 1.00 63.44 175 ASP A N 1
ATOM 1390 C CA . ASP A 1 175 ? -29.994 -4.393 72.100 1.00 63.44 175 ASP A CA 1
ATOM 1391 C C . ASP A 1 175 ? -29.624 -5.533 71.145 1.00 63.44 175 ASP A C 1
ATOM 1393 O O . ASP A 1 175 ? -30.320 -5.804 70.170 1.00 63.44 175 ASP A O 1
ATOM 1397 N N . GLY A 1 176 ? -28.580 -6.314 71.446 1.00 71.50 176 GLY A N 1
ATOM 1398 C CA . GLY A 1 176 ? -28.311 -7.553 70.698 1.00 71.50 176 GLY A CA 1
ATOM 1399 C C . GLY A 1 176 ? -29.475 -8.547 70.717 1.00 71.50 176 GLY A C 1
ATOM 1400 O O . GLY A 1 176 ? -29.593 -9.399 69.831 1.00 71.50 176 GLY A O 1
ATOM 1401 N N . LYS A 1 177 ? -30.364 -8.412 71.707 1.00 75.31 177 LYS A N 1
ATOM 1402 C CA . LYS A 1 177 ? -31.647 -9.103 71.753 1.00 75.31 177 LYS A CA 1
ATOM 1403 C C . LYS A 1 177 ? -32.667 -8.480 70.796 1.00 75.31 177 LYS A C 1
ATOM 1405 O O . LYS A 1 177 ? -33.246 -9.260 70.044 1.00 75.31 177 LYS A O 1
ATOM 1410 N N . ALA A 1 178 ? -32.889 -7.158 70.758 1.00 77.50 178 ALA A N 1
ATOM 1411 C CA . ALA A 1 178 ? -33.798 -6.610 69.747 1.00 77.50 178 ALA A CA 1
ATOM 1412 C C . ALA A 1 178 ? -33.260 -6.744 68.331 1.00 77.50 178 ALA A C 1
ATOM 1414 O O . ALA A 1 178 ? -34.068 -6.951 67.444 1.00 77.50 178 ALA A O 1
ATOM 1415 N N . LEU A 1 179 ? -31.946 -6.721 68.094 1.00 79.25 179 LEU A N 1
ATOM 1416 C CA . LEU A 1 179 ? -31.391 -6.980 66.765 1.00 79.25 179 LEU A CA 1
ATOM 1417 C C . LEU A 1 179 ? -31.750 -8.395 66.296 1.00 79.25 179 LEU A C 1
ATOM 1419 O O . LEU A 1 179 ? -32.244 -8.575 65.189 1.00 79.25 179 LEU A O 1
ATOM 1423 N N . ARG A 1 180 ? -31.578 -9.406 67.161 1.00 83.81 180 ARG A N 1
ATOM 1424 C CA . ARG A 1 180 ? -31.989 -10.788 66.859 1.00 83.81 180 ARG A CA 1
ATOM 1425 C C . ARG A 1 180 ? -33.502 -10.919 66.704 1.00 83.81 180 ARG A C 1
ATOM 1427 O O . ARG A 1 180 ? -33.955 -11.657 65.838 1.00 83.81 180 ARG A O 1
ATOM 1434 N N . LEU A 1 181 ? -34.285 -10.219 67.525 1.00 84.00 181 LEU A N 1
ATOM 1435 C CA . LEU A 1 181 ? -35.746 -10.216 67.414 1.00 84.00 181 LEU A CA 1
ATOM 1436 C C . LEU A 1 181 ? -36.220 -9.510 66.140 1.00 84.00 181 LEU A C 1
ATOM 1438 O O . LEU A 1 181 ? -37.144 -9.999 65.505 1.00 84.00 181 LEU A O 1
ATOM 1442 N N . LYS A 1 182 ? -35.572 -8.410 65.749 1.00 83.56 182 LYS A N 1
ATOM 1443 C CA . LYS A 1 182 ? -35.831 -7.673 64.514 1.00 83.56 182 LYS A CA 1
ATOM 1444 C C . LYS A 1 182 ? -35.469 -8.526 63.308 1.00 83.56 182 LYS A C 1
ATOM 1446 O O . LYS A 1 182 ? -36.301 -8.681 62.436 1.00 83.56 182 LYS A O 1
ATOM 1451 N N . LEU A 1 183 ? -34.305 -9.175 63.315 1.00 85.12 183 LEU A N 1
ATOM 1452 C CA . LEU A 1 183 ? -33.903 -10.100 62.256 1.00 85.12 183 LEU A CA 1
ATOM 1453 C C . LEU A 1 183 ? -34.907 -11.253 62.093 1.00 85.12 183 LEU A C 1
ATOM 1455 O O . LEU A 1 183 ? -35.253 -11.613 60.975 1.00 85.12 183 LEU A O 1
ATOM 1459 N N . LEU A 1 184 ? -35.400 -11.821 63.199 1.00 87.75 184 LEU A N 1
ATOM 1460 C CA . LEU A 1 184 ? -36.434 -12.860 63.158 1.00 87.75 184 LEU A CA 1
ATOM 1461 C C . LEU A 1 184 ? -37.788 -12.317 62.674 1.00 87.75 184 LEU A C 1
ATOM 1463 O O . LEU A 1 184 ? -38.474 -13.006 61.924 1.00 87.75 184 LEU A O 1
ATOM 1467 N N . ALA A 1 185 ? -38.165 -11.097 63.064 1.00 86.06 185 ALA A N 1
ATOM 1468 C CA . ALA A 1 185 ? -39.384 -10.443 62.592 1.00 86.06 185 ALA A CA 1
ATOM 1469 C C . ALA A 1 185 ? -39.320 -10.113 61.091 1.00 86.06 185 ALA A C 1
ATOM 1471 O O . ALA A 1 185 ? -40.278 -10.392 60.372 1.00 86.06 185 ALA A O 1
ATOM 1472 N N . ASP A 1 186 ? -38.181 -9.602 60.620 1.00 82.69 186 ASP A N 1
ATOM 1473 C CA . ASP A 1 186 ? -37.900 -9.305 59.212 1.00 82.69 186 ASP A CA 1
ATOM 1474 C C . ASP A 1 186 ? -37.854 -10.596 58.378 1.00 82.6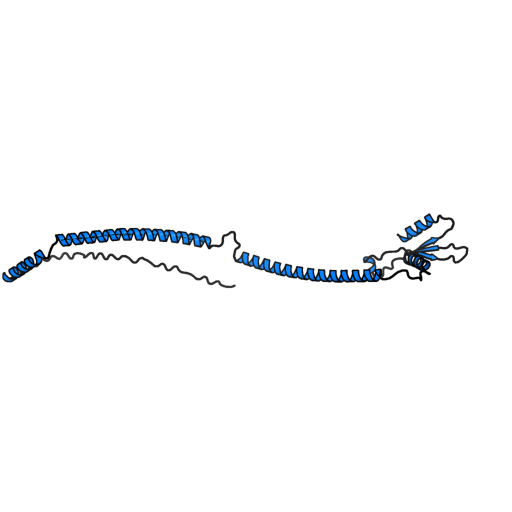9 186 ASP A C 1
ATOM 1476 O O . ASP A 1 186 ? -38.328 -10.617 57.247 1.00 82.69 186 ASP A O 1
ATOM 1480 N N . ALA A 1 187 ? -37.388 -11.707 58.960 1.00 84.50 187 ALA A N 1
ATOM 1481 C CA . ALA A 1 187 ? -37.478 -13.044 58.369 1.00 84.50 187 ALA A CA 1
ATOM 1482 C C . ALA A 1 187 ? -38.903 -13.643 58.391 1.00 84.50 187 ALA A C 1
ATOM 1484 O O . ALA A 1 187 ? -39.084 -14.799 58.017 1.00 84.50 187 ALA A O 1
ATOM 1485 N N . GLY A 1 188 ? -39.912 -12.892 58.847 1.00 86.75 188 GLY A N 1
ATOM 1486 C CA . GLY A 1 188 ? -41.322 -13.286 58.803 1.00 86.75 188 GLY A CA 1
ATOM 1487 C C . GLY A 1 188 ? -41.848 -13.989 60.058 1.00 86.75 188 GLY A C 1
ATOM 1488 O O . GLY A 1 188 ? -43.021 -14.370 60.083 1.00 86.75 188 GLY A O 1
ATOM 1489 N N . PHE A 1 189 ? -41.046 -14.143 61.118 1.00 91.12 189 PHE A N 1
ATOM 1490 C CA . PHE A 1 189 ? -41.471 -14.786 62.365 1.00 91.12 189 PHE A CA 1
ATOM 1491 C C . PHE A 1 189 ? -42.076 -13.774 63.344 1.00 91.12 189 PHE A C 1
ATOM 1493 O O . PHE A 1 189 ? -41.386 -12.929 63.909 1.00 91.12 189 PHE A O 1
ATOM 1500 N N . THR A 1 190 ? -43.371 -13.902 63.632 1.00 91.06 190 THR A N 1
ATOM 1501 C CA . THR A 1 190 ? -44.062 -13.085 64.641 1.00 91.06 190 THR A CA 1
ATOM 1502 C C . THR A 1 190 ? -44.513 -13.945 65.817 1.00 91.06 190 THR A C 1
ATOM 1504 O O . THR A 1 190 ? -45.306 -14.873 65.662 1.00 91.06 190 THR A O 1
ATOM 1507 N N . PHE A 1 191 ? -44.048 -13.626 67.024 1.00 90.00 191 PHE A N 1
ATOM 1508 C CA . PHE A 1 191 ? -44.490 -14.306 68.242 1.00 90.00 191 PHE A CA 1
ATOM 1509 C C . PHE A 1 191 ? -45.789 -13.691 68.777 1.00 90.00 191 PHE A C 1
ATOM 1511 O O . PHE A 1 191 ? -45.855 -12.492 69.037 1.00 90.00 191 PHE A O 1
ATOM 1518 N N . VAL A 1 192 ? -46.811 -14.523 68.986 1.00 89.25 192 VAL A N 1
ATOM 1519 C CA . VAL A 1 192 ? -48.092 -14.130 69.580 1.00 89.25 192 VAL A CA 1
ATOM 1520 C C . VAL A 1 192 ? -48.174 -14.707 70.995 1.00 89.25 192 VAL A C 1
ATOM 1522 O O . VAL A 1 192 ? -48.284 -15.933 71.155 1.00 89.25 192 VAL A O 1
ATOM 1525 N N . PRO A 1 193 ? -48.113 -13.855 72.035 1.00 85.50 193 PRO A N 1
ATOM 1526 C CA . PRO A 1 193 ? -48.207 -14.312 73.411 1.00 85.50 193 PRO A CA 1
ATOM 1527 C C . PRO A 1 193 ? -49.598 -14.902 73.705 1.00 85.50 193 PRO A C 1
ATOM 1529 O O . PRO A 1 193 ? -50.585 -14.532 73.060 1.00 85.50 193 PRO A O 1
ATOM 1532 N N . PRO A 1 194 ? -49.697 -15.827 74.674 1.00 86.62 194 PRO A N 1
ATOM 1533 C CA . PRO A 1 194 ? -50.972 -16.399 75.083 1.00 86.62 194 PRO A CA 1
ATOM 1534 C C . PRO A 1 194 ? -51.875 -15.301 75.664 1.00 86.62 194 PRO A C 1
ATOM 1536 O O . PRO A 1 194 ? -51.433 -14.514 76.498 1.00 86.62 194 PRO A O 1
ATOM 1539 N N . LYS A 1 195 ? -53.133 -15.233 75.213 1.00 79.56 195 LYS A N 1
ATOM 1540 C CA . LYS A 1 195 ? -54.107 -14.248 75.715 1.00 79.56 195 LYS A CA 1
ATOM 1541 C C . LYS A 1 195 ? -54.737 -14.692 77.041 1.00 79.56 195 LYS A C 1
ATOM 1543 O O . LYS A 1 195 ? -55.004 -13.849 77.883 1.00 79.56 195 LYS A O 1
ATOM 1548 N N . ASP A 1 196 ? -54.906 -16.005 77.217 1.00 77.56 196 ASP A N 1
ATOM 1549 C CA . ASP A 1 196 ? -55.445 -16.663 78.413 1.00 77.56 196 ASP A CA 1
ATOM 1550 C C . ASP A 1 196 ? -54.651 -17.949 78.727 1.00 77.56 196 ASP A C 1
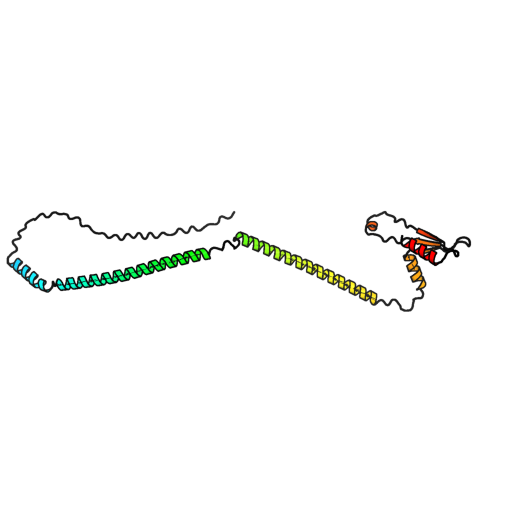ATOM 1552 O O . ASP A 1 196 ? -54.068 -18.548 77.817 1.00 77.56 196 ASP A O 1
ATOM 1556 N N . ASP A 1 197 ? -54.719 -18.458 79.968 1.00 70.50 197 ASP A N 1
ATOM 1557 C CA . ASP A 1 197 ? -54.056 -19.708 80.419 1.00 70.50 197 ASP A CA 1
ATOM 1558 C C . ASP A 1 197 ? -54.443 -20.966 79.612 1.00 70.50 197 ASP A C 1
ATOM 1560 O O . ASP A 1 197 ? -53.799 -22.012 79.704 1.00 70.50 197 ASP A O 1
ATOM 1564 N N . LYS A 1 198 ? -55.508 -20.881 78.806 1.00 67.50 198 LYS A N 1
ATOM 1565 C CA . LYS A 1 198 ? -56.008 -21.971 77.955 1.00 67.50 198 LYS A CA 1
ATOM 1566 C C . LYS A 1 198 ? -55.450 -21.943 76.532 1.00 67.50 198 LYS A C 1
ATOM 1568 O O . LYS A 1 198 ? -55.522 -22.952 75.834 1.00 67.50 198 LYS A O 1
ATOM 1573 N N . THR A 1 199 ? -54.911 -20.813 76.079 1.00 71.81 199 THR A N 1
ATOM 1574 C CA . THR A 1 199 ? -54.333 -20.672 74.737 1.00 71.81 199 THR A CA 1
ATOM 1575 C C . THR A 1 199 ? -52.818 -20.726 74.839 1.00 71.81 199 THR A C 1
ATOM 1577 O O . THR A 1 199 ? -52.230 -19.830 75.423 1.00 71.81 199 THR A O 1
ATOM 1580 N N . GLY A 1 200 ? -52.174 -21.758 74.289 1.00 79.06 200 GLY A N 1
ATOM 1581 C CA . GLY A 1 200 ? -50.710 -21.810 74.211 1.00 79.06 200 GLY A CA 1
ATOM 1582 C C . GLY A 1 200 ? -50.139 -20.685 73.340 1.00 79.06 200 GLY A C 1
ATOM 1583 O O . GLY A 1 200 ? -50.836 -20.148 72.476 1.00 79.06 200 GLY A O 1
ATOM 1584 N N . ALA A 1 201 ? -48.868 -20.337 73.556 1.00 87.19 201 ALA A N 1
ATOM 1585 C CA . ALA A 1 201 ? -48.165 -19.369 72.717 1.00 87.19 201 ALA A CA 1
ATOM 1586 C C . ALA A 1 201 ? -48.122 -19.844 71.255 1.00 87.19 201 ALA A C 1
ATOM 1588 O O . ALA A 1 201 ? -47.988 -21.044 70.988 1.00 87.19 201 ALA A O 1
ATOM 1589 N N . LYS A 1 202 ? -48.232 -18.912 70.306 1.00 90.56 202 LYS A N 1
ATOM 1590 C CA . LYS A 1 202 ? -48.233 -19.218 68.869 1.00 90.56 202 LYS A CA 1
ATOM 1591 C C . LYS A 1 202 ? -47.157 -18.415 68.154 1.00 90.56 202 LYS A C 1
ATOM 1593 O O . LYS A 1 202 ? -46.859 -17.292 68.546 1.00 90.56 202 LYS A O 1
ATOM 1598 N N . VAL A 1 203 ? -46.599 -18.983 67.094 1.00 90.44 203 VAL A N 1
ATOM 1599 C CA . VAL A 1 203 ? -45.712 -18.280 66.161 1.00 90.44 203 VAL A CA 1
ATOM 1600 C C . VAL A 1 203 ? -46.425 -18.195 64.820 1.00 90.44 203 VAL A C 1
ATOM 1602 O O . VAL A 1 203 ? -46.920 -19.207 64.322 1.00 90.44 203 VAL A O 1
ATOM 1605 N N . LEU A 1 204 ? -46.516 -16.988 64.274 1.00 90.19 204 LEU A N 1
ATOM 1606 C CA . LEU A 1 204 ? -46.946 -16.735 62.905 1.00 90.19 204 LEU A CA 1
ATOM 1607 C C . LEU A 1 204 ? -45.700 -16.684 62.025 1.00 90.19 204 LEU A C 1
ATOM 1609 O O . LEU A 1 204 ? -44.722 -16.041 62.401 1.00 90.19 204 LEU A O 1
ATOM 1613 N N . ILE A 1 205 ? -45.740 -17.355 60.884 1.00 90.31 205 ILE A N 1
ATOM 1614 C CA . ILE A 1 205 ? -44.648 -17.404 59.916 1.00 90.31 205 ILE A CA 1
ATOM 1615 C C . ILE A 1 205 ? -45.217 -16.892 58.606 1.00 90.31 205 ILE A C 1
ATOM 1617 O O . ILE A 1 205 ? -46.176 -17.468 58.093 1.00 90.31 205 ILE A O 1
ATOM 1621 N N . ARG A 1 206 ? -44.666 -15.787 58.111 1.00 86.75 206 ARG A N 1
ATOM 1622 C CA . ARG A 1 206 ? -44.953 -15.283 56.770 1.00 86.75 206 ARG A CA 1
ATOM 1623 C C . ARG A 1 206 ? -43.875 -15.818 55.843 1.00 86.75 206 ARG A C 1
ATOM 1625 O O . ARG A 1 206 ? -42.702 -15.534 56.074 1.00 86.75 206 ARG A O 1
ATOM 1632 N N . ALA A 1 207 ? -44.273 -16.599 54.845 1.00 74.69 207 ALA A N 1
ATOM 1633 C CA . ALA A 1 207 ? -43.354 -17.089 53.828 1.00 74.69 207 ALA A CA 1
ATOM 1634 C C . ALA A 1 207 ? -42.661 -15.901 53.145 1.00 74.69 207 ALA A C 1
ATOM 1636 O O . ALA A 1 207 ? -43.312 -14.960 52.676 1.00 74.69 207 ALA A O 1
ATOM 1637 N N . TRP A 1 208 ? -41.328 -15.921 53.123 1.00 66.88 208 TRP A N 1
ATOM 1638 C CA . TRP A 1 208 ? -40.545 -14.899 52.442 1.00 66.88 208 TRP A CA 1
ATOM 1639 C C . TRP A 1 208 ? -40.595 -15.172 50.936 1.00 66.88 208 TRP A C 1
ATOM 1641 O O . TRP A 1 208 ? -39.721 -15.817 50.359 1.00 66.88 208 TRP A O 1
ATOM 1651 N N . SER A 1 209 ? -41.639 -14.677 50.273 1.00 61.00 209 SER A N 1
ATOM 1652 C CA . SER A 1 209 ? -41.695 -14.677 48.813 1.00 61.00 209 SER A CA 1
ATOM 1653 C C . SER A 1 209 ? -40.778 -13.575 48.289 1.00 61.00 209 SER A C 1
ATOM 1655 O O . SER A 1 209 ? -41.143 -12.398 48.295 1.00 61.00 209 SER A O 1
ATOM 1657 N N . VAL A 1 210 ? -39.598 -13.947 47.790 1.00 61.06 210 VAL A N 1
ATOM 1658 C CA . VAL A 1 210 ? -38.721 -13.016 47.067 1.00 61.06 210 VAL A CA 1
ATOM 1659 C C . VAL A 1 210 ? -39.516 -12.426 45.892 1.00 61.06 210 VAL A C 1
ATOM 1661 O O . VAL A 1 210 ? -39.986 -13.188 45.039 1.00 61.06 210 VAL A O 1
ATOM 1664 N N . PRO A 1 211 ? -39.694 -11.093 45.807 1.00 59.12 211 PRO A N 1
ATOM 1665 C CA . PRO A 1 211 ? -40.380 -10.488 44.678 1.00 59.12 211 PRO A CA 1
ATOM 1666 C C . PRO A 1 211 ? -39.554 -10.757 43.421 1.00 59.12 211 PRO A C 1
ATOM 1668 O O . PRO A 1 211 ? -38.480 -10.196 43.210 1.00 59.12 211 PRO A O 1
ATOM 1671 N N . THR A 1 212 ? -40.047 -11.662 42.582 1.00 59.22 212 THR A N 1
ATOM 1672 C CA . THR A 1 212 ? -39.479 -11.882 41.257 1.00 59.22 212 THR A CA 1
ATOM 1673 C C . THR A 1 212 ? -39.790 -10.649 40.406 1.00 59.22 212 THR A C 1
ATOM 1675 O O . THR A 1 212 ? -40.824 -10.005 40.581 1.00 59.22 212 THR A O 1
ATOM 1678 N N . ILE A 1 213 ? -38.921 -10.309 39.452 1.00 62.69 213 ILE A N 1
ATOM 1679 C CA . ILE A 1 213 ? -39.090 -9.146 38.553 1.00 62.69 213 ILE A CA 1
ATOM 1680 C C . ILE A 1 213 ? -40.479 -9.139 37.875 1.00 62.69 213 ILE A C 1
ATOM 1682 O O . ILE A 1 213 ? -41.052 -8.083 37.626 1.00 62.69 213 ILE A O 1
ATOM 1686 N N . GLN A 1 214 ? -41.066 -10.319 37.653 1.00 58.62 214 GLN A N 1
ATOM 1687 C CA . GLN A 1 214 ? -42.417 -10.496 37.120 1.00 58.62 214 GLN A CA 1
ATOM 1688 C C . GLN A 1 214 ? -43.526 -9.958 38.049 1.00 58.62 214 GLN A C 1
ATOM 1690 O O . GLN A 1 214 ? -44.515 -9.396 37.579 1.00 58.62 214 GLN A O 1
ATOM 1695 N N . THR A 1 215 ? -43.364 -10.100 39.367 1.00 57.62 215 THR A N 1
ATOM 1696 C CA . THR A 1 215 ? -44.344 -9.682 40.381 1.00 57.62 215 THR A CA 1
ATOM 1697 C C . THR A 1 215 ? -44.364 -8.162 40.557 1.00 57.62 215 THR A C 1
ATOM 1699 O O . THR A 1 215 ? -45.421 -7.593 40.803 1.00 57.62 215 THR A O 1
ATOM 1702 N N . LEU A 1 216 ? -43.230 -7.486 40.333 1.00 58.25 216 LEU A N 1
ATOM 1703 C CA . LEU A 1 216 ? -43.116 -6.018 40.379 1.00 58.25 216 LEU A CA 1
ATOM 1704 C C . LEU A 1 216 ? -43.795 -5.308 39.193 1.00 58.25 216 LEU A C 1
ATOM 1706 O O . LEU A 1 216 ? -44.071 -4.114 39.268 1.00 58.25 216 LEU A O 1
ATOM 1710 N N . LEU A 1 217 ? -44.073 -6.030 38.103 1.00 63.47 217 LEU A N 1
ATOM 1711 C CA . LEU A 1 217 ? -44.667 -5.482 36.876 1.00 63.47 217 LEU A CA 1
ATOM 1712 C C . LEU A 1 217 ? -46.195 -5.629 36.811 1.00 63.47 217 LEU A C 1
ATOM 1714 O O . LEU A 1 217 ? -46.807 -5.145 35.859 1.00 63.47 217 LEU A O 1
ATOM 1718 N N . THR A 1 218 ? -46.823 -6.273 37.802 1.00 54.59 218 THR A N 1
ATOM 1719 C CA . THR A 1 218 ? -48.270 -6.540 37.795 1.00 54.59 218 THR A CA 1
ATOM 1720 C C . THR A 1 218 ? -48.962 -5.766 38.924 1.00 54.59 218 THR A C 1
ATOM 1722 O O . THR A 1 218 ? -49.003 -6.246 40.058 1.00 54.59 218 THR A O 1
ATOM 1725 N N . PRO A 1 219 ? -49.506 -4.563 38.661 1.00 50.41 219 PRO A N 1
ATOM 1726 C CA . PRO A 1 219 ? -50.233 -3.807 39.673 1.00 50.41 219 PRO A CA 1
ATOM 1727 C C . PRO A 1 219 ? -51.541 -4.537 40.009 1.00 50.41 219 PRO A C 1
ATOM 1729 O O . PRO A 1 219 ? -52.385 -4.734 39.137 1.00 50.41 219 PRO A O 1
ATOM 1732 N N . GLY A 1 220 ? -51.697 -4.950 41.270 1.00 55.69 220 GLY A N 1
ATOM 1733 C CA . GLY A 1 220 ? -52.907 -5.607 41.781 1.00 55.69 220 GLY A CA 1
ATOM 1734 C C . GLY A 1 220 ? -52.779 -7.100 42.087 1.00 55.69 220 GLY A C 1
ATOM 1735 O O . GLY A 1 220 ? -53.788 -7.732 42.392 1.00 55.69 220 GLY A O 1
ATOM 1736 N N . ASN A 1 221 ? -51.575 -7.677 42.029 1.00 45.75 221 ASN A N 1
ATOM 1737 C CA . ASN A 1 221 ? -51.351 -9.019 42.559 1.00 45.75 221 ASN A CA 1
ATOM 1738 C C . ASN A 1 221 ? -50.971 -8.909 44.041 1.00 45.75 221 ASN A C 1
ATOM 1740 O O . ASN A 1 221 ? -49.791 -8.876 44.388 1.00 45.75 221 ASN A O 1
ATOM 1744 N N . ASP A 1 222 ? -51.985 -8.792 44.901 1.00 50.34 222 ASP A N 1
ATOM 1745 C CA . ASP A 1 222 ? -51.834 -9.008 46.337 1.00 50.34 222 ASP A CA 1
ATOM 1746 C C . ASP A 1 222 ? -51.286 -10.427 46.514 1.00 50.34 222 ASP A C 1
ATOM 1748 O O . ASP A 1 222 ? -52.017 -11.415 46.392 1.00 50.34 222 ASP A O 1
ATOM 1752 N N . VAL A 1 223 ? -49.969 -10.535 46.720 1.00 55.41 223 VAL A N 1
ATOM 1753 C CA . VAL A 1 223 ? -49.329 -11.774 47.156 1.00 55.41 223 VAL A CA 1
ATOM 1754 C C . VAL A 1 223 ? -50.114 -12.194 48.387 1.00 55.41 223 VAL A C 1
ATOM 1756 O O . VAL A 1 223 ? -50.118 -11.480 49.388 1.00 55.41 223 VAL A O 1
ATOM 1759 N N . LYS A 1 224 ? -50.861 -13.297 48.290 1.00 55.75 224 LYS A N 1
ATOM 1760 C CA . LYS A 1 224 ? -51.490 -13.891 49.463 1.00 55.75 224 LYS A CA 1
ATOM 1761 C C . LYS A 1 224 ? -50.341 -14.201 50.405 1.00 55.75 224 LYS A C 1
ATOM 1763 O O . LYS A 1 224 ? -49.551 -15.096 50.130 1.00 55.75 224 LYS A O 1
ATOM 1768 N N . GLU A 1 225 ? -50.187 -13.385 51.440 1.00 63.28 225 GLU A N 1
ATOM 1769 C CA . GLU A 1 225 ? -49.270 -13.674 52.527 1.00 63.28 225 GLU A CA 1
ATOM 1770 C C . GLU A 1 225 ? -49.807 -14.950 53.173 1.00 63.28 225 GLU A C 1
ATOM 1772 O O . GLU A 1 225 ? -50.734 -14.902 53.985 1.00 63.28 225 GLU A O 1
ATOM 1777 N N . ASP A 1 226 ? -49.310 -16.108 52.743 1.00 75.00 226 ASP A N 1
ATOM 1778 C CA . ASP A 1 226 ? -49.635 -17.372 53.382 1.00 75.00 226 ASP A CA 1
ATOM 1779 C C . ASP A 1 226 ? -49.013 -17.318 54.783 1.00 75.00 226 ASP A C 1
ATOM 1781 O O . ASP A 1 226 ? -47.804 -17.440 54.988 1.00 75.00 226 ASP A O 1
ATOM 1785 N N . VAL A 1 227 ? -49.862 -16.999 55.764 1.00 82.69 227 VAL A N 1
ATOM 1786 C CA . VAL A 1 227 ? -49.477 -16.906 57.170 1.00 82.69 227 VAL A CA 1
ATOM 1787 C C . VAL A 1 227 ? -49.721 -18.258 57.821 1.00 82.69 227 VAL A C 1
ATOM 1789 O O . VAL A 1 227 ? -50.856 -18.626 58.138 1.00 82.69 227 VAL A O 1
ATOM 1792 N N . HIS A 1 228 ? -48.647 -18.992 58.081 1.00 88.06 228 HIS A N 1
ATOM 1793 C CA . HIS A 1 228 ? -48.717 -20.250 58.812 1.00 88.06 228 HIS A CA 1
ATOM 1794 C C . HIS A 1 228 ? -48.701 -19.998 60.320 1.00 88.06 228 HIS A C 1
ATOM 1796 O O . HIS A 1 228 ? -47.917 -19.198 60.828 1.00 88.06 228 HIS A O 1
ATOM 1802 N N . THR A 1 229 ? -49.558 -20.698 61.070 1.00 89.50 229 THR A N 1
ATOM 1803 C CA . THR A 1 229 ? -49.610 -20.583 62.537 1.00 89.50 229 THR A CA 1
ATOM 1804 C C . THR A 1 229 ? -49.149 -21.874 63.201 1.00 89.50 229 THR A C 1
ATOM 1806 O O . THR A 1 229 ? -49.780 -22.916 63.021 1.00 89.50 229 THR A O 1
ATOM 1809 N N . VAL A 1 230 ? -48.102 -21.810 64.024 1.00 90.62 230 VAL A N 1
ATOM 1810 C CA . VAL A 1 230 ? -47.556 -22.966 64.753 1.00 90.62 230 VAL A CA 1
ATOM 1811 C C . VAL A 1 230 ? -47.775 -22.784 66.257 1.00 90.62 230 VAL A C 1
ATOM 1813 O O . VAL A 1 230 ? -47.390 -21.762 66.827 1.00 90.62 230 VAL A O 1
ATOM 1816 N N . SER A 1 231 ? -48.396 -23.766 66.924 1.00 89.62 231 SER A N 1
ATOM 1817 C CA . SER A 1 231 ? -48.544 -23.777 68.388 1.00 89.62 231 SER A CA 1
ATOM 1818 C C . SER A 1 231 ? -47.261 -24.252 69.073 1.00 89.62 231 SER A C 1
ATOM 1820 O O . SER A 1 231 ? -46.712 -25.309 68.750 1.00 89.62 231 SER A O 1
ATOM 1822 N N . VAL A 1 232 ? -46.790 -23.482 70.054 1.00 86.88 232 VAL A N 1
ATOM 1823 C CA . VAL A 1 232 ? -45.618 -23.825 70.867 1.00 86.88 232 VAL A CA 1
ATOM 1824 C C . VAL A 1 232 ? -46.073 -24.703 72.032 1.00 86.88 232 VAL A C 1
ATOM 1826 O O . VAL A 1 232 ? -46.295 -24.243 73.153 1.00 86.88 232 VAL A O 1
ATOM 1829 N N . ASP A 1 233 ? -46.250 -25.992 71.751 1.00 83.81 233 ASP A N 1
ATOM 1830 C CA . ASP A 1 233 ? -46.665 -26.975 72.754 1.00 83.81 233 ASP A CA 1
ATOM 1831 C C . ASP A 1 233 ? -45.449 -27.530 73.506 1.00 83.81 233 ASP A C 1
ATOM 1833 O O . ASP A 1 233 ? -44.477 -27.968 72.890 1.00 83.81 233 ASP A O 1
ATOM 1837 N N . LYS A 1 234 ? -45.518 -27.615 74.841 1.00 82.75 234 LYS A N 1
ATOM 1838 C CA . LYS A 1 234 ? -44.448 -28.221 75.665 1.00 82.75 234 LYS A CA 1
ATOM 1839 C C . LYS A 1 234 ? -44.290 -29.735 75.448 1.00 82.75 234 LYS A C 1
ATOM 1841 O O . LYS A 1 234 ? -43.270 -30.298 75.829 1.00 82.75 234 LYS A O 1
ATOM 1846 N N . ASN A 1 235 ? -45.284 -30.378 74.830 1.00 85.62 235 ASN A N 1
ATOM 1847 C CA . ASN A 1 235 ? -45.345 -31.830 74.639 1.00 85.62 235 ASN A CA 1
ATOM 1848 C C . ASN A 1 235 ? -44.651 -32.316 73.353 1.00 85.62 235 ASN A C 1
ATOM 1850 O O . ASN A 1 235 ? -44.542 -33.520 73.142 1.00 85.62 235 ASN A O 1
ATOM 1854 N N . LYS A 1 236 ? -44.203 -31.408 72.477 1.00 85.62 236 LYS A N 1
ATOM 1855 C CA . LYS A 1 236 ? -43.492 -31.748 71.235 1.00 85.62 236 LYS A CA 1
ATOM 1856 C C . LYS A 1 236 ? -41.998 -31.464 71.393 1.00 85.62 236 LYS A C 1
ATOM 1858 O O . LYS A 1 236 ? -41.598 -30.549 72.110 1.00 85.62 236 LYS A O 1
ATOM 1863 N N . SER A 1 237 ? -41.163 -32.233 70.695 1.00 92.31 237 SER A N 1
ATOM 1864 C CA . SER A 1 237 ? -39.716 -31.993 70.674 1.00 92.31 237 SER A CA 1
ATOM 1865 C C . SER A 1 237 ? -39.398 -30.622 70.067 1.00 92.31 237 SER A C 1
ATOM 1867 O O . SER A 1 237 ? -39.920 -30.274 69.005 1.00 92.31 237 SER A O 1
ATOM 1869 N N . ARG A 1 238 ? -38.495 -29.867 70.709 1.00 91.00 238 ARG A N 1
ATOM 1870 C CA . ARG A 1 238 ? -38.031 -28.552 70.227 1.00 91.00 238 ARG A CA 1
ATOM 1871 C C . ARG A 1 238 ? -37.412 -28.635 68.833 1.00 91.00 238 ARG A C 1
ATOM 1873 O O . ARG A 1 238 ? -37.624 -27.744 68.023 1.00 91.00 238 ARG A O 1
ATOM 1880 N N . VAL A 1 239 ? -36.692 -29.721 68.547 1.00 93.00 239 VAL A N 1
ATOM 1881 C CA . VAL A 1 239 ? -36.052 -29.947 67.241 1.00 93.00 239 VAL A CA 1
ATOM 1882 C C . VAL A 1 239 ? -37.106 -30.121 66.149 1.00 93.00 239 VAL A C 1
ATOM 1884 O O . VAL A 1 239 ? -37.000 -29.526 65.085 1.00 93.00 239 VAL A O 1
ATOM 1887 N N . HIS A 1 240 ? -38.164 -30.885 66.435 1.00 92.19 240 HIS A N 1
ATOM 1888 C CA . HIS A 1 240 ? -39.267 -31.071 65.494 1.00 92.19 240 HIS A CA 1
ATOM 1889 C C . HIS A 1 240 ? -40.002 -29.751 65.216 1.00 92.19 240 HIS A C 1
ATOM 1891 O O . HIS A 1 240 ? -40.293 -29.452 64.064 1.00 92.19 240 HIS A O 1
ATOM 1897 N N . GLN A 1 241 ? -40.247 -28.940 66.252 1.00 90.94 241 GLN A N 1
ATOM 1898 C CA . GLN A 1 241 ? -40.856 -27.617 66.087 1.00 90.94 241 GLN A CA 1
ATOM 1899 C C . GLN A 1 241 ? -39.973 -26.671 65.270 1.00 90.94 241 GLN A C 1
ATOM 1901 O O . GLN A 1 241 ? -40.484 -26.023 64.367 1.00 90.94 241 GLN A O 1
ATOM 1906 N N . ALA A 1 242 ? -38.667 -26.617 65.540 1.00 91.69 242 ALA A N 1
ATOM 1907 C CA . ALA A 1 242 ? -37.746 -25.775 64.782 1.00 91.69 242 ALA A CA 1
ATOM 1908 C C . ALA A 1 242 ? -37.704 -26.174 63.300 1.00 91.69 242 ALA A C 1
ATOM 1910 O O . ALA A 1 242 ? -37.835 -25.311 62.439 1.00 91.69 242 ALA A O 1
ATOM 1911 N N . ASN A 1 243 ? -37.599 -27.472 62.999 1.00 93.25 243 ASN A N 1
ATOM 1912 C CA . ASN A 1 243 ? -37.595 -27.961 61.618 1.00 93.25 243 ASN A CA 1
ATOM 1913 C C . ASN A 1 243 ? -38.908 -27.645 60.891 1.00 93.25 243 ASN A C 1
ATOM 1915 O O . ASN A 1 243 ? -38.867 -27.223 59.743 1.00 93.25 243 ASN A O 1
ATOM 1919 N N . LEU A 1 244 ? -40.054 -27.803 61.565 1.00 91.12 244 LEU A N 1
ATOM 1920 C CA . LEU A 1 244 ? -41.362 -27.438 61.015 1.00 91.12 244 LEU A CA 1
ATOM 1921 C C . LEU A 1 244 ? -41.467 -25.931 60.743 1.00 91.12 244 LEU A C 1
ATOM 1923 O O . LEU A 1 244 ? -41.996 -25.521 59.719 1.00 91.12 244 LEU A O 1
ATOM 1927 N N . MET A 1 245 ? -40.978 -25.096 61.660 1.00 91.12 245 MET A N 1
ATOM 1928 C CA . MET A 1 245 ? -40.996 -23.644 61.479 1.00 91.12 245 MET A CA 1
ATOM 1929 C C . MET A 1 245 ? -40.116 -23.220 60.297 1.00 91.12 245 MET A C 1
ATOM 1931 O O . MET A 1 245 ? -40.539 -22.395 59.497 1.00 91.12 245 MET A O 1
ATOM 1935 N N . TRP A 1 246 ? -38.927 -23.810 60.153 1.00 91.06 246 TRP A N 1
ATOM 1936 C CA . TRP A 1 246 ? -38.045 -23.521 59.023 1.00 91.06 246 TRP A CA 1
ATOM 1937 C C . TRP A 1 246 ? -38.590 -24.037 57.693 1.00 91.06 246 TRP A C 1
ATOM 1939 O O . TRP A 1 246 ? -38.467 -23.325 56.704 1.00 91.06 246 TRP A O 1
ATOM 1949 N N . SER A 1 247 ? -39.235 -25.209 57.661 1.00 89.25 247 SER A N 1
ATOM 1950 C CA . SER A 1 247 ? -39.859 -25.709 56.429 1.00 89.25 247 SER A CA 1
ATOM 1951 C C . SER A 1 247 ? -41.006 -24.811 55.967 1.00 89.25 247 SER A C 1
ATOM 1953 O O . SER A 1 247 ? -41.118 -24.533 54.784 1.00 89.25 247 SER A O 1
ATOM 1955 N N . LEU A 1 248 ? -41.818 -24.307 56.905 1.00 87.75 248 LEU A N 1
ATOM 1956 C CA . LEU A 1 248 ? -42.916 -23.378 56.607 1.00 87.75 248 LEU A CA 1
ATOM 1957 C C . LEU A 1 248 ? -42.439 -21.974 56.209 1.00 87.75 248 LEU A C 1
ATOM 1959 O O . LEU A 1 248 ? -43.222 -21.203 55.672 1.00 87.75 248 LEU A O 1
ATOM 1963 N N . ALA A 1 249 ? -41.197 -21.611 56.531 1.00 84.75 249 ALA A N 1
ATOM 1964 C CA . ALA A 1 249 ? -40.609 -20.333 56.134 1.00 84.75 249 ALA A CA 1
ATOM 1965 C C . ALA A 1 249 ? -39.924 -20.396 54.758 1.00 84.75 249 ALA A C 1
ATOM 1967 O O . ALA A 1 249 ? -39.672 -19.348 54.167 1.00 84.75 249 ALA A O 1
ATOM 1968 N N . SER A 1 250 ? -39.573 -21.602 54.293 1.00 82.25 250 SER A N 1
ATOM 1969 C CA . SER A 1 250 ? -38.897 -21.837 53.011 1.00 82.25 250 SER A CA 1
ATOM 1970 C C . SER A 1 250 ? -39.824 -22.217 51.856 1.00 82.25 250 SER A C 1
ATOM 1972 O O . SER A 1 250 ? -39.365 -22.177 50.715 1.00 82.25 250 SER A O 1
ATOM 1974 N N . ASP A 1 251 ? -41.048 -22.660 52.161 1.00 66.50 251 ASP A N 1
ATOM 1975 C CA . ASP A 1 251 ? -42.122 -22.870 51.175 1.00 66.50 251 ASP A CA 1
ATOM 1976 C C . ASP A 1 251 ? -42.574 -21.531 50.567 1.00 66.50 251 ASP A C 1
ATOM 1978 O O . ASP A 1 251 ? -42.843 -21.509 49.342 1.00 66.50 251 ASP A O 1
#

Sequence (251 aa):
MATMYAPQYAPNLIDTSEEYGYKADIVEGDDEYLEADRTVEVSEEQWRAMTKILQDVRPTLLPDEELGDLAAAEAAVQEKIVERNVIIDQLQEDLRQLTRQHAQAVQAAQRPPTHPSLQEHDAQVRTLESKQHHLGKALNEEQVGMTKREGELQRAKGEKEEVEAEEVGDDDWVDGKALRLKLLADAGFTFVPPKDDKTGAKVLIRAWSVPTIQTLLTPGNDVKEDVHTVSVDKNKSRVHQANLMWSLASD

Radius of gyration: 66.24 Å; chains: 1; bounding box: 106×58×179 Å